Protein AF-0000000069692164 (afdb_homodimer)

Foldseek 3Di:
DLVVVLVVVVVVVVVPPDDDPPPPVVSVVVSCCVVPVQPDLCVLVVVLLPAADDPPDDRLVVNVVSLVSHPCVPCSFVSSQVSHLVRYPDPVLSVVQVPDPPDTNVVSVVSVVVVVVVVVVVVVVVVVVVVVVVD/DVVVVLVVVVVVVVVPPDDDPPPPVVVVVVSCCVVPVQPDLCVLVVVLLPAADDPPDPRLVVNVVSLVSHPCPPCSFVSSQVSHLVRYPDPVLSVVQVPDPPDTNVVSVVSSVVVVVVVVVVVVVVVVVVVVVVD

Sequence (270 aa):
MITLVSAKIYALLKNLVQPEKPKDQELTAILENQLNPKPPVISETFRFHKRNQAEGAEFCAHLKKLLTNCEFGQFLNDSLRDRFVCGLRSEAIQKKLSQEANLIYERAINIAIAMEKAARDADELHTMSDSKSVHMITLVSAKIYALLKNLVQPEKPKDQELTAILENQLNPKPPVISETFRFHKRNQAEGAEFCAHLKKLLTNCEFGQFLNDSLRDRFVCGLRSEAIQKKLSQEANLIYERAINIAIAMEKAARDADELHTMSDSKSVH

Radius of gyration: 27.27 Å; Cα contacts (8 Å, |Δi|>4): 201; chains: 2; bounding box: 72×69×85 Å

Nearest PDB structures (foldseek):
  8rb3-assembly1_A  TM=6.419E-01  e=1.741E-01  Mus musculus
  6tap-assembly1_C  TM=6.750E-01  e=1.430E+00  Drosophila melanogaster
  4u0d-assembly1_C  TM=4.886E-01  e=4.765E+00  Human immunodeficiency virus type 1 (NEW YORK-5 ISOLATE)
  7n9v-assembly1_K  TM=3.894E-01  e=6.836E+00  Human immunodeficiency virus 1
  6tap-assembly1_C  TM=6.759E-01  e=5.642E-01  Drosophila melanogaster

Solvent-accessible surface area (backbone atoms only — not comparable to full-atom values): 15269 Å² total; per-residue (Å²): 121,72,67,60,55,52,49,53,50,47,52,50,47,54,64,67,51,63,88,69,74,68,56,70,63,57,56,48,49,48,47,43,40,67,72,50,53,74,69,32,59,46,35,34,43,46,55,44,72,66,50,56,48,51,89,93,52,66,46,69,62,53,51,55,59,38,47,72,62,33,88,52,70,94,46,41,62,58,50,51,31,53,41,52,45,71,19,44,74,51,62,69,54,32,52,54,56,30,64,34,70,91,72,48,46,70,58,51,53,51,52,48,52,52,51,54,51,50,53,51,53,51,52,53,53,52,56,55,52,60,61,52,70,75,103,121,73,68,60,55,53,51,53,50,47,52,50,46,54,66,68,50,62,89,69,74,68,57,69,64,57,55,48,49,49,46,44,38,68,73,50,54,73,70,33,59,46,35,35,43,46,56,44,72,65,50,56,48,52,90,92,53,67,46,68,62,52,52,53,58,39,49,71,62,33,88,50,71,93,43,40,62,59,51,52,30,51,42,51,46,72,18,46,73,51,62,69,53,31,54,54,57,30,65,34,68,90,72,47,46,70,57,51,53,51,52,48,51,53,50,53,51,52,51,50,53,49,54,52,50,52,56,54,53,58,59,51,71,75,102

pLDDT: mean 77.66, std 21.14, range [24.45, 97.94]

Structure (mmCIF, N/CA/C/O backbone):
data_AF-0000000069692164-model_v1
#
loop_
_entity.id
_entity.type
_entity.pdbx_description
1 polymer 'Uncharacterized protein'
#
loop_
_atom_site.group_PDB
_atom_site.id
_atom_site.type_symbol
_atom_site.label_atom_id
_atom_site.label_alt_id
_atom_site.label_comp_id
_atom_site.label_asym_id
_atom_site.label_entity_id
_atom_site.label_seq_id
_atom_site.pdbx_PDB_ins_code
_atom_site.Cartn_x
_atom_site.Cartn_y
_atom_site.Cartn_z
_atom_site.occupancy
_atom_site.B_iso_or_equiv
_atom_site.auth_seq_id
_atom_site.auth_comp_id
_atom_site.auth_asym_id
_atom_site.auth_atom_id
_atom_site.pdbx_PDB_model_num
ATOM 1 N N . MET A 1 1 ? -8.133 -3.299 -37.812 1 24.55 1 MET A N 1
ATOM 2 C CA . MET A 1 1 ? -8.633 -4.66 -37.656 1 24.55 1 MET A CA 1
ATOM 3 C C . MET A 1 1 ? -9.656 -4.723 -36.531 1 24.55 1 MET A C 1
ATOM 5 O O . MET A 1 1 ? -10.352 -5.727 -36.375 1 24.55 1 MET A O 1
ATOM 9 N N . ILE A 1 2 ? -9.641 -3.783 -35.594 1 32.34 2 ILE A N 1
ATOM 10 C CA . ILE A 1 2 ? -10.43 -3.785 -34.344 1 32.34 2 ILE A CA 1
ATOM 11 C C . ILE A 1 2 ? -11.891 -3.506 -34.688 1 32.34 2 ILE A C 1
ATOM 13 O O . ILE A 1 2 ? -12.797 -4.043 -34.031 1 32.34 2 ILE A O 1
ATOM 17 N N . THR A 1 3 ? -12.156 -2.85 -35.75 1 40.09 3 THR A N 1
ATOM 18 C CA . THR A 1 3 ? -13.484 -2.357 -36.094 1 40.09 3 THR A CA 1
ATOM 19 C C . THR A 1 3 ? -14.375 -3.502 -36.562 1 40.09 3 THR A C 1
ATOM 21 O O . THR A 1 3 ? -15.586 -3.49 -36.344 1 40.09 3 THR A O 1
ATOM 24 N N . LEU A 1 4 ? -13.781 -4.406 -37.375 1 39.88 4 LEU A N 1
ATOM 25 C CA . LEU A 1 4 ? -14.57 -5.461 -38 1 39.88 4 LEU A CA 1
ATOM 26 C C . LEU A 1 4 ? -15.039 -6.477 -36.969 1 39.88 4 LEU A C 1
ATOM 28 O O . LEU A 1 4 ? -16.125 -7.035 -37.094 1 39.88 4 LEU A O 1
ATOM 32 N N . VAL A 1 5 ? -14.188 -6.676 -35.938 1 39.78 5 VAL A N 1
ATOM 33 C CA . VAL A 1 5 ? -14.508 -7.668 -34.906 1 39.78 5 VAL A CA 1
ATOM 34 C C . VAL A 1 5 ? -15.734 -7.211 -34.125 1 39.78 5 VAL A C 1
ATOM 36 O O . VAL A 1 5 ? -16.594 -8.023 -33.781 1 39.78 5 VAL A O 1
ATOM 39 N N . SER A 1 6 ? -15.844 -5.891 -34.125 1 42.88 6 SER A N 1
ATOM 40 C CA . SER A 1 6 ? -16.984 -5.367 -33.406 1 42.88 6 SER A CA 1
ATOM 41 C C . SER A 1 6 ? -18.297 -5.672 -34.125 1 42.88 6 SER A C 1
ATOM 43 O O . SER A 1 6 ? -19.297 -6.031 -33.469 1 42.88 6 SER A O 1
ATOM 45 N N . ALA A 1 7 ? -18.156 -5.637 -35.375 1 44.12 7 ALA A N 1
ATOM 46 C CA . ALA A 1 7 ? -19.391 -5.809 -36.156 1 44.12 7 ALA A CA 1
ATOM 47 C C . ALA A 1 7 ? -19.859 -7.262 -36.125 1 44.12 7 ALA A C 1
ATOM 49 O O . ALA A 1 7 ? -21.062 -7.539 -36 1 44.12 7 ALA A O 1
ATOM 50 N N . LYS A 1 8 ? -18.922 -8.125 -36.25 1 43.19 8 LYS A N 1
ATOM 51 C CA . LYS A 1 8 ? -19.281 -9.547 -36.312 1 43.19 8 LYS A CA 1
ATOM 52 C C . LYS A 1 8 ? -19.812 -10.039 -34.969 1 43.19 8 LYS A C 1
ATOM 54 O O . LYS A 1 8 ? -20.766 -10.797 -34.938 1 43.19 8 LYS A O 1
ATOM 59 N N . ILE A 1 9 ? -19.219 -9.609 -33.938 1 42.81 9 ILE A N 1
ATOM 60 C CA . ILE A 1 9 ? -19.703 -9.992 -32.625 1 42.81 9 ILE A CA 1
ATOM 61 C C . ILE A 1 9 ? -21.078 -9.391 -32.375 1 42.81 9 ILE A C 1
ATOM 63 O O . ILE A 1 9 ? -21.969 -10.055 -31.828 1 42.81 9 ILE A O 1
ATOM 67 N N . TYR A 1 10 ? -21.25 -8.188 -32.906 1 46.66 10 TYR A N 1
ATOM 68 C CA . TYR A 1 10 ? -22.562 -7.566 -32.844 1 46.66 10 TYR A CA 1
ATOM 69 C C . TYR A 1 10 ? -23.609 -8.398 -33.562 1 46.66 10 TYR A C 1
ATOM 71 O O . TYR A 1 10 ? -24.719 -8.609 -33.062 1 46.66 10 TYR A O 1
ATOM 79 N N . ALA A 1 11 ? -23.25 -8.789 -34.719 1 48.19 11 ALA A N 1
ATOM 80 C CA . ALA A 1 11 ? -24.188 -9.578 -35.5 1 48.19 11 ALA A CA 1
ATOM 81 C C . ALA A 1 11 ? -24.484 -10.922 -34.844 1 48.19 11 ALA A C 1
ATOM 83 O O . ALA A 1 11 ? -25.625 -11.367 -34.812 1 48.19 11 ALA A O 1
ATOM 84 N N . LEU A 1 12 ? -23.438 -11.516 -34.312 1 44.03 12 LEU A N 1
ATOM 85 C CA . LEU A 1 12 ? -23.625 -12.805 -33.656 1 44.03 12 LEU A CA 1
ATOM 86 C C . LEU A 1 12 ? -24.484 -12.656 -32.406 1 44.03 12 LEU A C 1
ATOM 88 O O . LEU A 1 12 ? -25.344 -13.492 -32.125 1 44.03 12 LEU A O 1
ATOM 92 N N . LEU A 1 13 ? -24.188 -11.586 -31.703 1 44.09 13 LEU A N 1
ATOM 93 C CA . LEU A 1 13 ? -24.969 -11.375 -30.484 1 44.09 13 LEU A CA 1
ATOM 94 C C . LEU A 1 13 ? -26.406 -11.031 -30.828 1 44.09 13 LEU A C 1
ATOM 96 O O . LEU A 1 13 ? -27.328 -11.469 -30.141 1 44.09 13 LEU A O 1
ATOM 100 N N . LYS A 1 14 ? -26.5 -10.289 -31.797 1 45.59 14 LYS A N 1
ATOM 101 C CA . LYS A 1 14 ? -27.859 -10.008 -32.281 1 45.59 14 LYS A CA 1
ATOM 102 C C . LYS A 1 14 ? -28.609 -11.289 -32.594 1 45.59 14 LYS A C 1
ATOM 104 O O . LYS A 1 14 ? -29.812 -11.383 -32.375 1 45.59 14 LYS A O 1
ATOM 109 N N . ASN A 1 15 ? -27.922 -12.164 -33.25 1 45.66 15 ASN A N 1
ATOM 110 C CA . ASN A 1 15 ? -28.594 -13.406 -33.625 1 45.66 15 ASN A CA 1
ATOM 111 C C . ASN A 1 15 ? -28.922 -14.258 -32.375 1 45.66 15 ASN A C 1
ATOM 113 O O . ASN A 1 15 ? -29.906 -14.992 -32.375 1 45.66 15 ASN A O 1
ATOM 117 N N . LEU A 1 16 ? -27.938 -14.32 -31.438 1 40.62 16 LEU A N 1
ATOM 118 C CA . LEU A 1 16 ? -28.172 -15.156 -30.266 1 40.62 16 LEU A CA 1
ATOM 119 C C . LEU A 1 16 ? -29.266 -14.547 -29.391 1 40.62 16 LEU A C 1
ATOM 121 O O . LEU A 1 16 ? -29.828 -15.234 -28.531 1 40.62 16 LEU A O 1
ATOM 125 N N . VAL A 1 17 ? -29.234 -13.25 -29.328 1 40 17 VAL A N 1
ATOM 126 C CA . VAL A 1 17 ? -30.266 -12.664 -28.484 1 40 17 VAL A CA 1
ATOM 127 C C . VAL A 1 17 ? -31.625 -12.758 -29.188 1 40 17 VAL A C 1
ATOM 129 O O . VAL A 1 17 ? -31.766 -12.336 -30.344 1 40 17 VAL A O 1
ATOM 132 N N . GLN A 1 18 ? -32.438 -13.812 -28.859 1 39.25 18 GLN A N 1
ATOM 133 C CA . GLN A 1 18 ? -33.812 -14.055 -29.281 1 39.25 18 GLN A CA 1
ATOM 134 C C . GLN A 1 18 ? -34.562 -12.75 -29.5 1 39.25 18 GLN A C 1
ATOM 136 O O . GLN A 1 18 ? -34.156 -11.703 -29 1 39.25 18 GLN A O 1
ATOM 141 N N . PRO A 1 19 ? -36.094 -12.906 -29.969 1 40.22 19 PRO A N 1
ATOM 142 C CA . PRO A 1 19 ? -37.094 -11.953 -30.453 1 40.22 19 PRO A CA 1
ATOM 143 C C . PRO A 1 19 ? -37.219 -10.719 -29.562 1 40.22 19 PRO A C 1
ATOM 145 O O . PRO A 1 19 ? -37.75 -9.688 -30 1 40.22 19 PRO A O 1
ATOM 148 N N . GLU A 1 20 ? -37.438 -10.922 -28.234 1 43.16 20 GLU A N 1
ATOM 149 C CA . GLU A 1 20 ? -37.75 -9.695 -27.5 1 43.16 20 GLU A CA 1
ATOM 150 C C . GLU A 1 20 ? -36.562 -8.734 -27.516 1 43.16 20 GLU A C 1
ATOM 152 O O . GLU A 1 20 ? -35.406 -9.156 -27.438 1 43.16 20 GLU A O 1
ATOM 157 N N . LYS A 1 21 ? -36.688 -7.516 -28.25 1 41.5 21 LYS A N 1
ATOM 158 C CA . LYS A 1 21 ? -35.75 -6.406 -28.406 1 41.5 21 LYS A CA 1
ATOM 159 C C . LYS A 1 21 ? -34.844 -6.281 -27.172 1 41.5 21 LYS A C 1
ATOM 161 O O . LYS A 1 21 ? -35.312 -6 -26.078 1 41.5 21 LYS A O 1
ATOM 166 N N . PRO A 1 22 ? -33.875 -7.23 -26.969 1 42.81 22 PRO A N 1
ATOM 167 C CA . PRO A 1 22 ? -33.094 -6.855 -25.797 1 42.81 22 PRO A CA 1
ATOM 168 C C . PRO A 1 22 ? -32.844 -5.352 -25.703 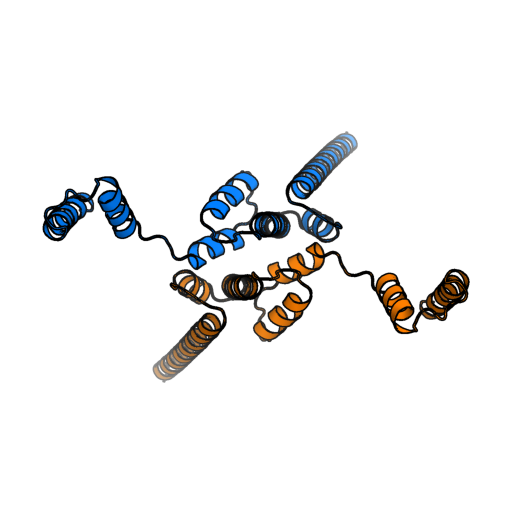1 42.81 22 PRO A C 1
ATOM 170 O O . PRO A 1 22 ? -32.719 -4.676 -26.734 1 42.81 22 PRO A O 1
ATOM 173 N N . LYS A 1 23 ? -33.531 -4.738 -24.688 1 46.72 23 LYS A N 1
ATOM 174 C CA . LYS A 1 23 ? -33.312 -3.307 -24.5 1 46.72 23 LYS A CA 1
ATOM 175 C C . LYS A 1 23 ? -31.875 -2.924 -24.781 1 46.72 23 LYS A C 1
ATOM 177 O O . LYS A 1 23 ? -30.953 -3.672 -24.453 1 46.72 23 LYS A O 1
ATOM 182 N N . ASP A 1 24 ? -31.547 -2.16 -25.844 1 52 24 ASP A N 1
ATOM 183 C CA . ASP A 1 24 ? -30.328 -1.492 -26.266 1 52 24 ASP A CA 1
ATOM 184 C C . ASP A 1 24 ? -29.328 -1.371 -25.125 1 52 24 ASP A C 1
ATOM 186 O O . ASP A 1 24 ? -28.109 -1.515 -25.328 1 52 24 ASP A O 1
ATOM 190 N N . GLN A 1 25 ? -29.844 -1.277 -23.953 1 53.22 25 GLN A N 1
ATOM 191 C CA . GLN A 1 25 ? -28.969 -1.037 -22.797 1 53.22 25 GLN A CA 1
ATOM 192 C C . GLN A 1 25 ? -28.234 -2.311 -22.391 1 53.22 25 GLN A C 1
ATOM 194 O O . GLN A 1 25 ? -27.047 -2.271 -22.078 1 53.22 25 GLN A O 1
ATOM 199 N N . GLU A 1 26 ? -28.953 -3.404 -22.469 1 53.28 26 GLU A N 1
ATOM 200 C CA . GLU A 1 26 ? -28.328 -4.656 -22.047 1 53.28 26 GLU A CA 1
ATOM 201 C C . GLU A 1 26 ? -27.266 -5.113 -23.047 1 53.28 26 GLU A C 1
ATOM 203 O O . GLU A 1 26 ? -26.203 -5.605 -22.641 1 53.28 26 GLU A O 1
ATOM 208 N N . LEU A 1 27 ? -27.578 -4.973 -24.281 1 51.94 27 LEU A N 1
ATOM 209 C CA . LEU A 1 27 ? -26.625 -5.34 -25.312 1 51.94 27 LEU A CA 1
AT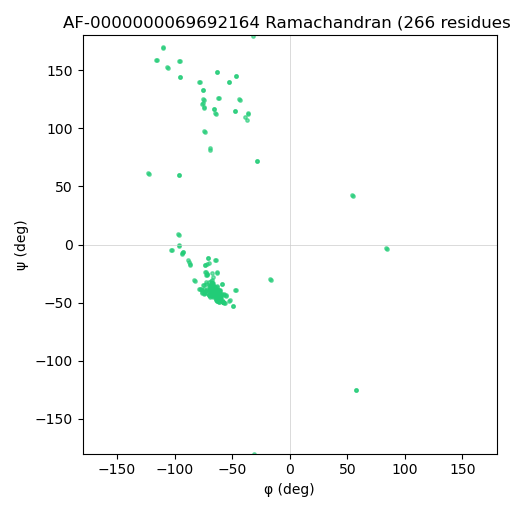OM 210 C C . LEU A 1 27 ? -25.359 -4.496 -25.219 1 51.94 27 LEU A C 1
ATOM 212 O O . LEU A 1 27 ? -24.25 -5.016 -25.359 1 51.94 27 LEU A O 1
ATOM 216 N N . THR A 1 28 ? -25.562 -3.236 -24.953 1 52.88 28 THR A N 1
ATOM 217 C CA . THR A 1 28 ? -24.422 -2.346 -24.781 1 52.88 28 THR A CA 1
ATOM 218 C C . THR A 1 28 ? -23.578 -2.764 -23.594 1 52.88 28 THR A C 1
ATOM 220 O O . THR A 1 28 ? -22.344 -2.752 -23.656 1 52.88 28 THR A O 1
ATOM 223 N N . ALA A 1 29 ? -24.266 -3.139 -22.547 1 55.31 29 ALA A N 1
ATOM 224 C CA . ALA A 1 29 ? -23.562 -3.576 -21.359 1 55.31 29 ALA A CA 1
ATOM 225 C C . ALA A 1 29 ? -22.781 -4.863 -21.609 1 55.31 29 ALA A C 1
ATOM 227 O O . ALA A 1 29 ? -21.641 -5.012 -21.156 1 55.31 29 ALA A O 1
ATOM 228 N N . ILE A 1 30 ? -23.406 -5.723 -22.328 1 53.75 30 ILE A N 1
ATOM 229 C CA . ILE A 1 30 ? -22.75 -6.98 -22.656 1 53.75 30 ILE A CA 1
ATOM 230 C C . ILE A 1 30 ? -21.562 -6.715 -23.578 1 53.75 30 ILE A C 1
ATOM 232 O O . ILE A 1 30 ? -20.484 -7.281 -23.406 1 53.75 30 ILE A O 1
ATOM 236 N N . LEU A 1 31 ? -21.781 -5.895 -24.562 1 54.47 31 LEU A N 1
ATOM 237 C CA . LEU A 1 31 ? -20.719 -5.547 -25.516 1 54.47 31 LEU A CA 1
ATOM 238 C C . LEU A 1 31 ? -19.594 -4.809 -24.812 1 54.47 31 LEU A C 1
ATOM 240 O O . LEU A 1 31 ? -18.406 -5.059 -25.094 1 54.47 31 LEU A O 1
ATOM 244 N N . GLU A 1 32 ? -20 -3.939 -23.922 1 52.72 32 GLU A N 1
ATOM 245 C CA . GLU A 1 32 ? -18.984 -3.221 -23.172 1 52.72 32 GLU A CA 1
ATOM 246 C C . GLU A 1 32 ? -18.188 -4.176 -22.281 1 52.72 32 GLU A C 1
ATOM 248 O O . GLU A 1 32 ? -16.969 -4.043 -22.172 1 52.72 32 GLU A O 1
ATOM 253 N N . ASN A 1 33 ? -18.953 -5.035 -21.688 1 56.59 33 ASN A N 1
ATOM 254 C CA . ASN A 1 33 ? -18.297 -6.039 -20.859 1 56.59 33 ASN A CA 1
ATOM 255 C C . ASN A 1 33 ? -17.422 -6.973 -21.688 1 56.59 33 ASN A C 1
ATOM 257 O O . ASN A 1 33 ? -16.359 -7.418 -21.219 1 56.59 33 ASN A O 1
ATOM 261 N N . GLN A 1 34 ? -18.031 -7.348 -22.781 1 54.41 34 GLN A N 1
ATOM 262 C CA . GLN A 1 34 ? -17.281 -8.219 -23.672 1 54.41 34 GLN A CA 1
ATOM 263 C C . GLN A 1 34 ? -16.078 -7.492 -24.266 1 54.41 34 GLN A C 1
ATOM 265 O O . GLN A 1 34 ? -15 -8.078 -24.422 1 54.41 34 GLN A O 1
ATOM 270 N N . LEU A 1 35 ? -16.219 -6.281 -24.688 1 53.56 35 LEU A N 1
ATOM 271 C CA . LEU A 1 35 ? -15.148 -5.523 -25.328 1 53.56 35 LEU A CA 1
ATOM 272 C C . LEU A 1 35 ? -14.156 -4.988 -24.312 1 53.56 35 LEU A C 1
ATOM 274 O O . LEU A 1 35 ? -12.984 -4.797 -24.609 1 53.56 35 LEU A O 1
ATOM 278 N N . ASN A 1 36 ? -14.656 -4.57 -23.203 1 55.25 36 ASN A N 1
ATOM 279 C CA . ASN A 1 36 ? -13.789 -4.098 -22.141 1 55.25 36 ASN A CA 1
ATOM 280 C C . ASN A 1 36 ? -14.023 -4.879 -20.844 1 55.25 36 ASN A C 1
ATOM 282 O O . ASN A 1 36 ? -14.648 -4.367 -19.906 1 55.25 36 ASN A O 1
ATOM 286 N N . PRO A 1 37 ? -13.758 -6.164 -21.016 1 61.78 37 PRO A N 1
ATOM 287 C CA . PRO A 1 37 ? -13.969 -6.895 -19.766 1 61.78 37 PRO A CA 1
ATOM 288 C C . PRO A 1 37 ? -13.391 -6.168 -18.547 1 61.78 37 PRO A C 1
ATOM 290 O O . PRO A 1 37 ? -12.367 -5.5 -18.656 1 61.78 37 PRO A O 1
ATOM 293 N N . LYS A 1 38 ? -14.273 -5.957 -17.562 1 67.31 38 LYS A N 1
ATOM 294 C CA . LYS A 1 38 ? -13.82 -5.316 -16.328 1 67.31 38 LYS A CA 1
ATOM 295 C C . LYS A 1 38 ? -12.539 -5.957 -15.805 1 67.31 38 LYS A C 1
ATOM 297 O O . LYS A 1 38 ? -12.445 -7.184 -15.703 1 67.31 38 LYS A O 1
ATOM 302 N N . PRO A 1 39 ? -11.531 -5.07 -15.852 1 72.88 39 PRO A N 1
ATOM 303 C CA . PRO A 1 39 ? -10.32 -5.633 -15.242 1 72.88 39 PRO A CA 1
ATOM 304 C C . PRO A 1 39 ? -10.594 -6.301 -13.898 1 72.88 39 PRO A C 1
ATOM 306 O O . PRO A 1 39 ? -11.516 -5.91 -13.188 1 72.88 39 PRO A O 1
ATOM 309 N N . PRO A 1 40 ? -9.828 -7.312 -13.773 1 82.56 40 PRO A N 1
ATOM 310 C CA . PRO A 1 40 ? -9.992 -7.934 -12.453 1 82.56 40 PRO A CA 1
ATOM 311 C C . PRO A 1 40 ? -9.844 -6.934 -11.312 1 82.56 40 PRO A C 1
ATOM 313 O O . PRO A 1 40 ? -9.07 -5.977 -11.414 1 82.56 40 PRO A O 1
ATOM 316 N N . VAL A 1 41 ? -10.648 -7.066 -10.336 1 86.25 41 VAL A N 1
ATOM 317 C CA . VAL A 1 41 ? -10.633 -6.223 -9.148 1 86.25 41 VAL A CA 1
ATOM 318 C C . VAL A 1 41 ? -9.203 -6.098 -8.625 1 86.25 41 VAL A C 1
ATOM 320 O O . VAL A 1 41 ? -8.766 -5.004 -8.25 1 86.25 41 VAL A O 1
ATOM 323 N N . ILE A 1 42 ? -8.414 -7.109 -8.633 1 92 42 ILE A N 1
ATOM 324 C CA . ILE A 1 42 ? -7.07 -7.121 -8.07 1 92 42 ILE A CA 1
ATOM 325 C C . ILE A 1 42 ? -6.156 -6.227 -8.906 1 92 42 ILE A C 1
ATOM 327 O O . ILE A 1 42 ? -5.258 -5.57 -8.359 1 92 42 ILE A O 1
ATOM 331 N N . SER A 1 43 ? -6.387 -6.219 -10.234 1 94.75 43 SER A N 1
ATOM 332 C CA . SER A 1 43 ? -5.574 -5.352 -11.086 1 94.75 43 SER A CA 1
ATOM 333 C C . SER A 1 43 ? -5.77 -3.883 -10.719 1 94.75 43 SER A C 1
ATOM 335 O O . SER A 1 43 ? -4.805 -3.119 -10.656 1 94.75 43 SER A O 1
ATOM 337 N N . GLU A 1 44 ? -6.965 -3.496 -10.453 1 93.38 44 GLU A N 1
ATOM 338 C CA . GLU A 1 44 ? -7.285 -2.111 -10.109 1 93.38 44 GLU A CA 1
ATOM 339 C C . GLU A 1 44 ? -6.73 -1.738 -8.742 1 93.38 44 GLU A C 1
ATOM 341 O O . GLU A 1 44 ? -6.129 -0.673 -8.578 1 93.38 44 GLU A O 1
ATOM 346 N N . THR A 1 45 ? -6.898 -2.611 -7.742 1 94.81 45 THR A N 1
ATOM 347 C CA . THR A 1 45 ? -6.395 -2.326 -6.402 1 94.81 45 THR A CA 1
ATOM 348 C C . THR A 1 45 ? -4.867 -2.307 -6.395 1 94.81 45 THR A C 1
ATOM 350 O O . THR A 1 45 ? -4.258 -1.53 -5.656 1 94.81 45 THR A O 1
ATOM 353 N N . PHE A 1 46 ? -4.309 -3.168 -7.258 1 96.38 46 PHE A N 1
ATOM 354 C CA . PHE A 1 46 ? -2.857 -3.197 -7.391 1 96.38 46 PHE A CA 1
ATOM 355 C C . PHE A 1 46 ? -2.33 -1.855 -7.887 1 96.38 46 PHE A C 1
ATOM 357 O O . PHE A 1 46 ? -1.384 -1.307 -7.316 1 96.38 46 PHE A O 1
ATOM 364 N N . ARG A 1 47 ? -2.914 -1.324 -8.938 1 95.44 47 ARG A N 1
ATOM 365 C CA . ARG A 1 47 ? -2.512 -0.031 -9.484 1 95.44 47 ARG A CA 1
ATOM 366 C C . ARG A 1 47 ? -2.684 1.076 -8.453 1 95.44 47 ARG A C 1
ATOM 368 O O . ARG A 1 47 ? -1.842 1.971 -8.344 1 95.44 47 ARG A O 1
ATOM 375 N N . PHE A 1 48 ? -3.736 1.013 -7.707 1 96.5 48 PHE A N 1
ATOM 376 C CA . PHE A 1 48 ? -4.023 1.991 -6.664 1 96.5 48 PHE A CA 1
ATOM 377 C C . PHE A 1 48 ? -2.953 1.955 -5.578 1 96.5 48 PHE A C 1
ATOM 379 O O . PHE A 1 48 ? -2.385 2.99 -5.227 1 96.5 48 PHE A O 1
ATOM 386 N N . HIS A 1 49 ? -2.609 0.721 -5.074 1 96.44 49 HIS A N 1
ATOM 387 C CA . HIS A 1 49 ? -1.688 0.576 -3.951 1 96.44 49 HIS A CA 1
ATOM 388 C C . HIS A 1 49 ? -0.252 0.866 -4.379 1 96.44 49 HIS A C 1
ATOM 390 O O . HIS A 1 49 ? 0.6 1.171 -3.541 1 96.44 49 HIS A O 1
ATOM 396 N N . LYS A 1 50 ? 0.01 0.833 -5.691 1 95.25 50 LYS A N 1
ATOM 397 C CA . LYS A 1 50 ? 1.365 1.053 -6.188 1 95.25 50 LYS A CA 1
ATOM 398 C C . LYS A 1 50 ? 1.591 2.52 -6.539 1 95.25 50 LYS A C 1
ATOM 400 O O . LYS A 1 50 ? 2.723 2.936 -6.801 1 95.25 50 LYS A O 1
ATOM 405 N N . ARG A 1 51 ? 0.574 3.289 -6.504 1 94.5 51 ARG A N 1
ATOM 406 C CA . ARG A 1 51 ? 0.7 4.68 -6.926 1 94.5 51 ARG A CA 1
ATOM 407 C C . ARG A 1 51 ? 1.4 5.516 -5.859 1 94.5 51 ARG A C 1
ATOM 409 O O . ARG A 1 51 ? 0.939 5.586 -4.719 1 94.5 51 ARG A O 1
ATOM 416 N N . ASN A 1 52 ? 2.49 6.113 -6.191 1 95.12 52 ASN A N 1
ATOM 417 C CA . ASN A 1 52 ? 3.217 7.051 -5.344 1 95.12 52 ASN A CA 1
ATOM 418 C C . ASN A 1 52 ? 3.236 8.453 -5.945 1 95.12 52 ASN A C 1
ATOM 420 O O . ASN A 1 52 ? 3.049 8.617 -7.152 1 95.12 52 ASN A O 1
ATOM 424 N N . GLN A 1 53 ? 3.479 9.375 -5.039 1 93.25 53 GLN A N 1
ATOM 425 C CA . GLN A 1 53 ? 3.578 10.766 -5.461 1 93.25 53 GLN A CA 1
ATOM 426 C C . GLN A 1 53 ? 4.789 10.984 -6.359 1 93.25 53 GLN A C 1
ATOM 428 O O . GLN A 1 53 ? 5.91 10.609 -6.004 1 93.25 53 GLN A O 1
ATOM 433 N N . ALA A 1 54 ? 4.461 11.367 -7.594 1 85.88 54 ALA A N 1
ATOM 434 C CA . ALA A 1 54 ? 5.527 11.75 -8.516 1 85.88 54 ALA A CA 1
ATOM 435 C C . ALA A 1 54 ? 5.746 13.258 -8.516 1 85.88 54 ALA A C 1
ATOM 437 O O . ALA A 1 54 ? 4.871 14.016 -8.086 1 85.88 54 ALA A O 1
ATOM 438 N N . GLU A 1 55 ? 6.883 13.594 -8.922 1 73.62 55 GLU A N 1
ATOM 439 C CA . GLU A 1 55 ? 7.188 15.023 -9 1 73.62 55 GLU A CA 1
ATOM 440 C C . GLU A 1 55 ? 6.262 15.734 -9.984 1 73.62 55 GLU A C 1
ATOM 442 O O . GLU A 1 55 ? 6.086 15.273 -11.117 1 73.62 55 GLU A O 1
ATOM 447 N N . GLY A 1 56 ? 5.629 16.812 -9.406 1 64.5 56 GLY A N 1
ATOM 448 C CA . GLY A 1 56 ? 4.902 17.688 -10.312 1 64.5 56 GLY A CA 1
ATOM 449 C C . GLY A 1 56 ? 3.496 17.203 -10.609 1 64.5 56 GLY A C 1
ATOM 450 O O . GLY A 1 56 ? 2.76 17.859 -11.359 1 64.5 56 GLY A O 1
ATOM 451 N N . ALA A 1 57 ? 3.08 16.141 -10.164 1 66.06 57 ALA A N 1
ATOM 452 C CA . ALA A 1 57 ? 1.799 15.602 -10.617 1 66.06 57 ALA A CA 1
ATOM 453 C C . ALA A 1 57 ? 0.732 15.742 -9.539 1 66.06 57 ALA A C 1
ATOM 455 O O . ALA A 1 57 ? 1.054 15.93 -8.359 1 66.06 57 ALA A O 1
ATOM 456 N N . GLU A 1 58 ? -0.399 15.82 -10.102 1 86.56 58 GLU A N 1
ATOM 457 C CA . GLU A 1 58 ? -1.58 15.859 -9.242 1 86.56 58 GLU A CA 1
ATOM 458 C C . GLU A 1 58 ? -1.802 14.516 -8.547 1 86.56 58 GLU A C 1
ATOM 460 O O . GLU A 1 58 ? -2.637 13.719 -8.984 1 86.56 58 GLU A O 1
ATOM 465 N N . PHE A 1 59 ? -1.2 14.273 -7.551 1 92.31 59 PHE A N 1
ATOM 466 C CA . PHE A 1 59 ? -1.171 13.016 -6.82 1 92.31 59 PHE A CA 1
ATOM 467 C C . PHE A 1 59 ? -2.559 12.664 -6.301 1 92.31 59 PHE A C 1
ATOM 469 O O . PHE A 1 59 ? -3.061 11.562 -6.555 1 92.31 59 PHE A O 1
ATOM 476 N N . CYS A 1 60 ? -3.254 13.633 -5.684 1 91.12 60 CYS A N 1
ATOM 477 C CA . CYS A 1 60 ? -4.562 13.398 -5.082 1 91.12 60 CYS A CA 1
ATOM 478 C C . CYS A 1 60 ? -5.598 13.047 -6.145 1 91.12 60 CYS A C 1
ATOM 480 O O . CYS A 1 60 ? -6.391 12.125 -5.969 1 91.12 60 CYS A O 1
ATOM 482 N N . ALA A 1 61 ? -5.527 13.805 -7.191 1 89.88 61 ALA A N 1
ATOM 483 C CA . ALA A 1 61 ? -6.477 13.562 -8.273 1 89.88 61 ALA A CA 1
ATOM 484 C C . ALA A 1 61 ? -6.277 12.18 -8.883 1 89.88 61 ALA A C 1
ATOM 486 O O . ALA A 1 61 ? -7.25 11.477 -9.18 1 89.88 61 ALA A O 1
ATOM 487 N N . HIS A 1 62 ? -5.035 11.789 -9.086 1 92.44 62 HIS A N 1
ATOM 488 C CA . HIS A 1 62 ? -4.738 10.477 -9.648 1 92.44 62 HIS A CA 1
ATOM 489 C C . HIS A 1 62 ? -5.203 9.367 -8.711 1 92.44 62 HIS A C 1
ATOM 491 O O . HIS A 1 62 ? -5.766 8.367 -9.164 1 92.44 62 HIS A O 1
ATOM 497 N N . LEU A 1 63 ? -5.004 9.492 -7.41 1 94 63 LEU A N 1
ATOM 498 C CA . LEU A 1 63 ? -5.441 8.5 -6.438 1 94 63 LEU A CA 1
ATOM 499 C C . LEU A 1 63 ? -6.957 8.328 -6.473 1 94 63 LEU A C 1
ATOM 501 O O . LEU A 1 63 ? -7.461 7.207 -6.477 1 94 63 LEU A O 1
ATOM 505 N N . LYS A 1 64 ? -7.648 9.477 -6.539 1 92.44 64 LYS A N 1
ATOM 506 C CA . LYS A 1 64 ? -9.109 9.43 -6.555 1 92.44 64 LYS A CA 1
ATOM 507 C C . LYS A 1 64 ? -9.625 8.742 -7.816 1 92.44 64 LYS A C 1
ATOM 509 O O . LYS A 1 64 ? -10.602 7.992 -7.77 1 92.44 64 LYS A O 1
ATOM 514 N N . LYS A 1 65 ? -8.961 9.008 -8.898 1 92.25 65 LYS A N 1
ATOM 515 C CA . LYS A 1 65 ? -9.344 8.375 -10.156 1 92.25 65 LYS A CA 1
ATOM 516 C C . LYS A 1 65 ? -9.172 6.859 -10.078 1 92.25 65 LYS A C 1
ATOM 518 O O . LYS A 1 65 ? -10.07 6.109 -10.469 1 92.25 65 LYS A O 1
ATOM 523 N N . LEU A 1 66 ? -8.07 6.375 -9.586 1 93.25 66 LEU A N 1
ATOM 524 C CA . LEU A 1 66 ? -7.809 4.945 -9.453 1 93.25 66 LEU A CA 1
ATOM 525 C C . LEU A 1 66 ? -8.773 4.309 -8.453 1 93.25 66 LEU A C 1
ATOM 527 O O . LEU A 1 66 ? -9.211 3.172 -8.648 1 93.25 66 LEU A O 1
ATOM 531 N N . LEU A 1 67 ? -9.078 5.047 -7.43 1 92.62 67 LEU A N 1
ATOM 532 C CA . LEU A 1 67 ? -9.938 4.586 -6.344 1 92.62 67 LEU A CA 1
ATOM 533 C C . LEU A 1 67 ? -11.312 4.188 -6.867 1 92.62 67 LEU A C 1
ATOM 535 O O . LEU A 1 67 ? -11.93 3.246 -6.363 1 92.62 67 LEU A O 1
ATOM 539 N N . THR A 1 68 ? -11.789 4.875 -7.875 1 89.5 68 THR A N 1
ATOM 540 C CA . THR A 1 68 ? -13.133 4.676 -8.406 1 89.5 68 THR A CA 1
ATOM 541 C C . THR A 1 68 ? -13.289 3.27 -8.977 1 89.5 68 THR A C 1
ATOM 543 O O . THR A 1 68 ? -14.398 2.742 -9.055 1 89.5 68 THR A O 1
ATOM 546 N N . ASN A 1 69 ? -12.234 2.637 -9.367 1 89.94 69 ASN A N 1
ATOM 547 C CA . ASN A 1 69 ? -12.281 1.317 -9.992 1 89.94 69 ASN A CA 1
ATOM 548 C C . ASN A 1 69 ? -12.039 0.209 -8.969 1 89.94 69 ASN A C 1
ATOM 550 O O . ASN A 1 69 ? -12.078 -0.975 -9.312 1 89.94 69 ASN A O 1
ATOM 554 N N . CYS A 1 70 ? -11.812 0.647 -7.738 1 91.81 70 CYS A N 1
ATOM 555 C CA . CYS A 1 70 ? -11.523 -0.318 -6.684 1 91.81 70 CYS A CA 1
ATOM 556 C C . CYS A 1 70 ? -12.789 -0.681 -5.91 1 91.81 70 CYS A C 1
ATOM 558 O O . CYS A 1 70 ? -13.68 0.151 -5.75 1 91.81 70 CYS A O 1
ATOM 560 N N . GLU A 1 71 ? -12.992 -1.821 -5.477 1 88.88 71 GLU A N 1
ATOM 561 C CA . GLU A 1 71 ? -14.148 -2.291 -4.723 1 88.88 71 GLU A CA 1
ATOM 562 C C . GLU A 1 71 ? -13.875 -2.275 -3.223 1 88.88 71 GLU A C 1
ATOM 564 O O . GLU A 1 71 ? -14.039 -3.293 -2.545 1 88.88 71 GLU A O 1
ATOM 569 N N . PHE A 1 72 ? -13.57 -1.125 -2.633 1 91.12 72 PHE A N 1
ATOM 570 C CA . PHE A 1 72 ? -13.203 -1.014 -1.228 1 91.12 72 PHE A CA 1
ATOM 571 C C . PHE A 1 72 ? -14.438 -0.876 -0.346 1 91.12 72 PHE A C 1
ATOM 573 O O . PHE A 1 72 ? -14.352 -1.027 0.875 1 91.12 72 PHE A O 1
ATOM 580 N N . GLY A 1 73 ? -15.617 -0.507 -0.961 1 86.75 73 GLY A N 1
ATOM 581 C CA . GLY A 1 73 ? -16.828 -0.364 -0.171 1 86.75 73 GLY A CA 1
ATOM 582 C C . GLY A 1 73 ? -16.688 0.639 0.959 1 86.75 73 GLY A C 1
ATOM 583 O O . GLY A 1 73 ? -16.281 1.78 0.736 1 86.75 73 GLY A O 1
ATOM 584 N N . GLN A 1 74 ? -16.969 0.25 2.27 1 85.75 74 GLN A N 1
ATOM 585 C CA . GLN A 1 74 ? -16.938 1.121 3.439 1 85.75 74 GLN A CA 1
ATOM 586 C C . GLN A 1 74 ? -15.508 1.515 3.795 1 85.75 74 GLN A C 1
ATOM 588 O O . GLN A 1 74 ? -15.289 2.428 4.598 1 85.75 74 GLN A O 1
ATOM 593 N N . PHE A 1 75 ? -14.547 0.86 3.201 1 90.62 75 PHE A N 1
ATOM 594 C CA . PHE A 1 75 ? -13.148 1.105 3.529 1 90.62 75 PHE A CA 1
ATOM 595 C C . PHE A 1 75 ? -12.523 2.068 2.529 1 90.62 75 PHE A C 1
ATOM 597 O O . PHE A 1 75 ? -11.312 2.309 2.566 1 90.62 75 PHE A O 1
ATOM 604 N N . LEU A 1 76 ? -13.375 2.662 1.659 1 91.12 76 LEU A N 1
ATOM 605 C CA . LEU A 1 76 ? -12.898 3.523 0.58 1 91.12 76 LEU A CA 1
ATOM 606 C C . LEU A 1 76 ? -12.094 4.691 1.129 1 91.12 76 LEU A C 1
ATOM 608 O O . LEU A 1 76 ? -10.961 4.926 0.7 1 91.12 76 LEU A O 1
ATOM 612 N N . ASN A 1 77 ? -12.617 5.402 2.131 1 91.88 77 ASN A N 1
ATOM 613 C CA . ASN A 1 77 ? -11.953 6.586 2.674 1 91.88 77 ASN A CA 1
ATOM 614 C C . ASN A 1 77 ? -10.688 6.219 3.436 1 91.88 77 ASN A C 1
ATOM 616 O O . ASN A 1 77 ? -9.68 6.93 3.359 1 91.88 77 ASN A O 1
ATOM 620 N N . ASP A 1 78 ? -10.734 5.148 4.156 1 93.75 78 ASP A N 1
ATOM 621 C CA . ASP A 1 78 ? -9.547 4.676 4.863 1 93.75 78 ASP A CA 1
ATOM 622 C C . ASP A 1 78 ? -8.445 4.281 3.883 1 93.75 78 ASP A C 1
ATOM 624 O O . ASP A 1 78 ? -7.273 4.59 4.105 1 93.75 78 ASP A O 1
ATOM 628 N N . SER A 1 79 ? -8.828 3.592 2.762 1 94.88 79 SER A N 1
ATOM 629 C CA . SER A 1 79 ? -7.859 3.195 1.745 1 94.88 79 SER A CA 1
ATOM 630 C C . SER A 1 79 ? -7.219 4.41 1.088 1 94.88 79 SER A C 1
ATOM 632 O O . SER A 1 79 ? -6.004 4.441 0.872 1 94.88 79 SER A O 1
ATOM 634 N N . LEU A 1 80 ? -8.07 5.391 0.821 1 96.06 80 LEU A N 1
ATOM 635 C CA . LEU A 1 80 ? -7.578 6.629 0.225 1 96.06 80 LEU A CA 1
ATOM 636 C C . LEU A 1 80 ? -6.598 7.328 1.159 1 96.06 80 LEU A C 1
ATOM 638 O O . LEU A 1 80 ? -5.512 7.734 0.736 1 96.06 80 LEU A O 1
ATOM 642 N N . ARG A 1 81 ? -6.961 7.465 2.398 1 96.44 81 ARG A N 1
ATOM 643 C CA . ARG A 1 81 ? -6.102 8.086 3.4 1 96.44 81 ARG A CA 1
ATOM 644 C C . ARG A 1 81 ? -4.773 7.348 3.518 1 96.44 81 ARG A C 1
ATOM 646 O O . ARG A 1 81 ? -3.705 7.965 3.449 1 96.44 81 ARG A O 1
ATOM 653 N N . ASP A 1 82 ? -4.84 6.027 3.645 1 96.62 82 ASP A N 1
ATOM 654 C CA . ASP A 1 82 ? -3.639 5.227 3.865 1 96.62 82 ASP A CA 1
ATOM 655 C C . ASP A 1 82 ? -2.709 5.285 2.656 1 96.62 82 ASP A C 1
ATOM 657 O O . ASP A 1 82 ? -1.491 5.391 2.809 1 96.62 82 ASP A O 1
ATOM 661 N N . ARG A 1 83 ? -3.303 5.191 1.424 1 96.81 83 ARG A N 1
ATOM 662 C CA . ARG A 1 83 ? -2.473 5.25 0.225 1 96.81 83 ARG A CA 1
ATOM 663 C C . ARG A 1 83 ? -1.827 6.625 0.074 1 96.81 83 ARG A C 1
ATOM 665 O O . ARG A 1 83 ? -0.67 6.73 -0.337 1 96.81 83 ARG A O 1
ATOM 672 N N . PHE A 1 84 ? -2.545 7.699 0.381 1 96.94 84 PHE A N 1
ATOM 673 C CA . PHE A 1 84 ? -2.004 9.055 0.351 1 96.94 84 PHE A CA 1
ATOM 674 C C . PHE A 1 84 ? -0.797 9.172 1.274 1 96.94 84 PHE A C 1
ATOM 676 O O . PHE A 1 84 ? 0.273 9.617 0.851 1 96.94 84 PHE A O 1
ATOM 683 N N . VAL A 1 85 ? -0.926 8.719 2.5 1 97.56 85 VAL A N 1
ATOM 684 C CA . VAL A 1 85 ? 0.123 8.852 3.508 1 97.56 85 VAL A CA 1
ATOM 685 C C . VAL A 1 85 ? 1.356 8.062 3.07 1 97.56 85 VAL A C 1
ATOM 687 O O . VAL A 1 85 ? 2.469 8.594 3.057 1 97.56 85 VAL A O 1
ATOM 690 N N . CYS A 1 86 ? 1.107 6.793 2.641 1 97.25 86 CYS A N 1
ATOM 691 C CA . CYS A 1 86 ? 2.221 5.922 2.283 1 97.25 86 CYS A CA 1
ATOM 692 C C . CYS A 1 86 ? 2.861 6.367 0.973 1 97.25 86 CYS A C 1
ATOM 694 O O . CYS A 1 86 ? 4.047 6.125 0.746 1 97.25 86 CYS A O 1
ATOM 696 N N . GLY A 1 87 ? 2.115 7.047 0.127 1 96.88 87 GLY A N 1
ATOM 697 C CA . GLY A 1 87 ? 2.57 7.359 -1.218 1 96.88 87 GLY A CA 1
ATOM 698 C C . GLY A 1 87 ? 3.248 8.711 -1.316 1 96.88 87 GLY A C 1
ATOM 699 O O . GLY A 1 87 ? 3.777 9.07 -2.371 1 96.88 87 GLY A O 1
ATOM 700 N N . LEU A 1 88 ? 3.25 9.508 -0.26 1 96.31 88 LEU A N 1
ATOM 701 C CA . LEU A 1 88 ? 3.908 10.805 -0.262 1 96.31 88 LEU A CA 1
ATOM 702 C C . LEU A 1 88 ? 5.414 10.656 -0.453 1 96.31 88 LEU A C 1
ATOM 704 O O . LEU A 1 88 ? 6.02 9.727 0.08 1 96.31 88 LEU A O 1
ATOM 708 N N . ARG A 1 89 ? 6.012 11.594 -1.066 1 94.25 89 ARG A N 1
ATOM 709 C CA . ARG A 1 89 ? 7.445 11.562 -1.337 1 94.25 89 ARG A CA 1
ATOM 710 C C . ARG A 1 89 ? 8.25 11.883 -0.08 1 94.25 89 ARG A C 1
ATOM 712 O O . ARG A 1 89 ? 9.289 11.266 0.173 1 94.25 89 ARG A O 1
ATOM 719 N N . SER A 1 90 ? 7.781 12.852 0.668 1 94.62 90 SER A N 1
ATOM 720 C CA . SER A 1 90 ? 8.492 13.289 1.864 1 94.62 90 SER A CA 1
ATOM 721 C C . SER A 1 90 ? 8.336 12.289 3.002 1 94.62 90 SER A C 1
ATOM 723 O O . SER A 1 90 ? 7.234 12.125 3.539 1 94.62 90 SER A O 1
ATOM 725 N N . GLU A 1 91 ? 9.422 11.727 3.424 1 96.25 91 GLU A N 1
ATOM 726 C CA . GLU A 1 91 ? 9.391 10.797 4.551 1 96.25 91 GLU A CA 1
ATOM 727 C C . GLU A 1 91 ? 9.023 11.516 5.848 1 96.25 91 GLU A C 1
ATOM 729 O O . GLU A 1 91 ? 8.375 10.938 6.723 1 96.25 91 GLU A O 1
ATOM 734 N N . ALA A 1 92 ? 9.477 12.758 5.945 1 96.69 92 ALA A N 1
ATOM 735 C CA . ALA A 1 92 ? 9.156 13.555 7.133 1 96.69 92 ALA A CA 1
ATOM 736 C C . ALA A 1 92 ? 7.648 13.75 7.266 1 96.69 92 ALA A C 1
ATOM 738 O O . ALA A 1 92 ? 7.098 13.656 8.367 1 96.69 92 ALA A O 1
ATOM 739 N N . ILE A 1 93 ? 7.043 14 6.148 1 97.19 93 ILE A N 1
ATOM 740 C CA . ILE A 1 93 ? 5.598 14.195 6.172 1 97.19 93 ILE A CA 1
ATOM 741 C C . ILE A 1 93 ? 4.895 12.875 6.457 1 97.19 93 ILE A C 1
ATOM 743 O O . ILE A 1 93 ? 3.951 12.82 7.246 1 97.19 93 ILE A O 1
ATOM 747 N N . GLN A 1 94 ? 5.316 11.75 5.824 1 97.94 94 GLN A N 1
ATOM 748 C CA . GLN A 1 94 ? 4.766 10.43 6.113 1 97.94 94 GLN A CA 1
ATOM 749 C C . GLN A 1 94 ? 4.812 10.133 7.609 1 97.94 94 GLN A C 1
ATOM 751 O O . GLN A 1 94 ? 3.816 9.703 8.195 1 97.94 94 GLN A O 1
ATOM 756 N N . LYS A 1 95 ? 5.949 10.383 8.164 1 97.12 95 LYS A N 1
ATOM 757 C CA . LYS A 1 95 ? 6.16 10.102 9.578 1 97.12 95 LYS A CA 1
ATOM 758 C C . LYS A 1 95 ? 5.219 10.93 10.445 1 97.12 95 LYS A C 1
ATOM 760 O O . LYS A 1 95 ? 4.598 10.406 11.375 1 97.12 95 LYS A O 1
ATOM 765 N N . LYS A 1 96 ? 5.133 12.18 10.195 1 97.44 96 LYS A N 1
ATOM 766 C CA . LYS A 1 96 ? 4.23 13.062 10.938 1 97.44 96 LYS A CA 1
ATOM 767 C C . LYS A 1 96 ? 2.791 12.562 10.852 1 97.44 96 LYS A C 1
ATOM 769 O O . LYS A 1 96 ? 2.105 12.461 11.875 1 97.44 96 LYS A O 1
ATOM 774 N N . LEU A 1 97 ? 2.369 12.305 9.672 1 97.62 97 LEU A N 1
ATOM 775 C CA . LEU A 1 97 ? 0.994 11.867 9.461 1 97.62 97 LEU A CA 1
ATOM 776 C C . LEU A 1 97 ? 0.734 10.539 10.148 1 97.62 97 LEU A C 1
ATOM 778 O O . LEU A 1 97 ? -0.341 10.32 10.719 1 97.62 97 LEU A O 1
ATOM 782 N N . SER A 1 98 ? 1.651 9.602 10.102 1 96.81 98 SER A N 1
ATOM 783 C CA . SER A 1 98 ? 1.482 8.266 10.664 1 96.81 98 SER A CA 1
ATOM 784 C C . SER A 1 98 ? 1.333 8.328 12.18 1 96.81 98 SER A C 1
ATOM 786 O O . SER A 1 98 ? 0.885 7.359 12.805 1 96.81 98 SER A O 1
ATOM 788 N N . GLN A 1 99 ? 1.637 9.461 12.773 1 95.25 99 GLN A N 1
ATOM 789 C CA . GLN A 1 99 ? 1.598 9.602 14.227 1 95.25 99 GLN A CA 1
ATOM 790 C C . GLN A 1 99 ? 0.345 10.344 14.68 1 95.25 99 GLN A C 1
ATOM 792 O O . GLN A 1 99 ? 0.082 10.461 15.875 1 95.25 99 GLN A O 1
ATOM 797 N N . GLU A 1 100 ? -0.403 10.805 13.742 1 94.44 100 GLU A N 1
ATOM 798 C CA . GLU A 1 100 ? -1.6 11.578 14.055 1 94.44 100 GLU A CA 1
ATOM 799 C C . GLU A 1 100 ? -2.729 10.672 14.547 1 94.44 100 GLU A C 1
ATOM 801 O O . GLU A 1 100 ? -3.004 9.633 13.945 1 94.44 100 GLU A O 1
ATOM 806 N N . ALA A 1 101 ? -3.35 11.086 15.641 1 89.75 101 ALA A N 1
ATOM 807 C CA . ALA A 1 101 ? -4.527 10.375 16.125 1 89.75 101 ALA A CA 1
ATOM 808 C C . ALA A 1 101 ? -5.766 10.742 15.32 1 89.75 101 ALA A C 1
ATOM 810 O O . ALA A 1 101 ? -5.949 11.898 14.945 1 89.75 101 ALA A O 1
ATOM 811 N N . ASN A 1 102 ? -6.617 9.766 15.016 1 89 102 ASN A N 1
ATOM 812 C CA . ASN A 1 102 ? -7.906 9.961 14.352 1 89 102 ASN A CA 1
ATOM 813 C C . ASN A 1 102 ? -7.75 10.711 13.031 1 89 102 ASN A C 1
ATOM 815 O O . ASN A 1 102 ? -8.484 11.664 12.766 1 89 102 ASN A O 1
ATOM 819 N N . LEU A 1 103 ? -6.758 10.391 12.266 1 95.06 103 LEU A N 1
ATOM 820 C CA . LEU A 1 103 ? -6.465 11.047 11 1 95.06 103 LEU A CA 1
ATOM 821 C C . LEU A 1 103 ? -7.453 10.609 9.922 1 95.06 103 LEU A C 1
ATOM 823 O O . LEU A 1 103 ? -7.723 9.414 9.766 1 95.06 103 LEU A O 1
ATOM 827 N N . ILE A 1 104 ? -8.102 11.609 9.32 1 93.81 104 ILE A N 1
ATOM 828 C CA . ILE A 1 104 ? -8.898 11.352 8.125 1 93.81 104 ILE A CA 1
ATOM 829 C C . ILE A 1 104 ? -8.219 11.977 6.91 1 93.81 104 ILE A C 1
ATOM 831 O O . ILE A 1 104 ? -7.297 12.781 7.047 1 93.81 104 ILE A O 1
ATOM 835 N N . TYR A 1 105 ? -8.703 11.656 5.746 1 93.31 105 TYR A N 1
ATOM 836 C CA . TYR A 1 105 ? -8.07 12.031 4.488 1 93.31 105 TYR A CA 1
ATOM 837 C C . TYR A 1 105 ? -7.961 13.547 4.363 1 93.31 105 TYR A C 1
ATOM 839 O O . TYR A 1 105 ? -6.895 14.078 4.051 1 93.31 105 TYR A O 1
ATOM 847 N N . GLU A 1 106 ? -9.008 14.305 4.629 1 92 106 GLU A N 1
ATOM 848 C CA . GLU A 1 106 ? -9.031 15.758 4.477 1 92 106 GLU A CA 1
ATOM 849 C C . GLU A 1 106 ? -7.992 16.422 5.375 1 92 106 GLU A C 1
ATOM 851 O O . GLU A 1 106 ? -7.281 17.328 4.945 1 92 106 GLU A O 1
ATOM 856 N N . ARG A 1 107 ? -7.91 15.984 6.559 1 96 107 ARG A N 1
ATOM 857 C CA . ARG A 1 107 ? -6.934 16.531 7.496 1 96 107 ARG A CA 1
ATOM 858 C C . ARG A 1 107 ? -5.512 16.172 7.074 1 96 107 ARG A C 1
ATOM 860 O O . ARG A 1 107 ? -4.594 16.984 7.234 1 96 107 ARG A O 1
ATOM 867 N N . ALA A 1 108 ? -5.305 14.953 6.566 1 96.5 108 ALA A N 1
ATOM 868 C CA . ALA A 1 108 ? -3.992 14.547 6.07 1 96.5 108 ALA A CA 1
ATOM 869 C C . ALA A 1 108 ? -3.5 15.492 4.98 1 96.5 108 ALA A C 1
ATOM 871 O O . ALA A 1 108 ? -2.348 15.93 5.004 1 96.5 108 ALA A O 1
ATOM 872 N N . ILE A 1 109 ? -4.414 15.859 4.07 1 94 109 ILE A N 1
ATOM 873 C CA . ILE A 1 109 ? -4.074 16.766 2.973 1 94 109 ILE A CA 1
ATOM 874 C C . ILE A 1 109 ? -3.658 18.125 3.531 1 94 109 ILE A C 1
ATOM 876 O O . ILE A 1 109 ? -2.637 18.672 3.125 1 94 109 ILE A O 1
ATOM 880 N N . ASN A 1 110 ? -4.383 18.562 4.438 1 93.38 110 ASN A N 1
ATOM 881 C CA . ASN A 1 110 ? -4.125 19.875 5.012 1 93.38 110 ASN A CA 1
ATOM 882 C C . ASN A 1 110 ? -2.773 19.922 5.723 1 93.38 110 ASN A C 1
ATOM 884 O O . ASN A 1 110 ? -2.006 20.875 5.551 1 93.38 110 ASN A O 1
ATOM 888 N N . ILE A 1 111 ? -2.514 18.938 6.508 1 96.5 111 ILE A N 1
ATOM 889 C CA . ILE A 1 111 ? -1.241 18.859 7.219 1 96.5 111 ILE A CA 1
ATOM 890 C C . ILE A 1 111 ? -0.093 18.797 6.215 1 96.5 111 ILE A C 1
ATOM 892 O O . ILE A 1 111 ? 0.907 19.5 6.352 1 96.5 111 ILE A O 1
ATOM 896 N N . ALA A 1 112 ? -0.244 17.953 5.199 1 94.44 112 ALA A N 1
ATOM 897 C CA . ALA A 1 112 ? 0.799 17.781 4.191 1 94.44 112 ALA A CA 1
ATOM 898 C C . ALA A 1 112 ? 1.087 19.094 3.473 1 94.44 112 ALA A C 1
ATOM 900 O O . ALA A 1 112 ? 2.248 19.469 3.293 1 94.44 112 ALA A O 1
ATOM 901 N N . ILE A 1 113 ? 0.051 19.797 3.09 1 92.19 113 ILE A N 1
ATOM 902 C CA . ILE A 1 113 ? 0.188 21.062 2.377 1 92.19 113 ILE A CA 1
ATOM 903 C C . ILE A 1 113 ? 0.901 22.078 3.266 1 92.19 113 ILE A C 1
ATOM 905 O O . ILE A 1 113 ? 1.81 22.781 2.812 1 92.19 113 ILE A O 1
ATOM 909 N N . ALA A 1 114 ? 0.508 22.141 4.453 1 93.25 114 ALA A N 1
ATOM 910 C CA . ALA A 1 114 ? 1.12 23.078 5.402 1 93.25 114 ALA A CA 1
ATOM 911 C C . ALA A 1 114 ? 2.605 22.781 5.578 1 93.25 114 ALA A C 1
ATOM 913 O O . ALA A 1 114 ? 3.434 23.688 5.586 1 93.25 114 ALA A O 1
ATOM 914 N N . MET A 1 115 ? 2.9 21.531 5.719 1 95.12 115 MET A N 1
ATOM 915 C CA . MET A 1 115 ? 4.293 21.141 5.918 1 95.12 115 MET A CA 1
ATOM 916 C C . MET A 1 115 ? 5.117 21.406 4.664 1 95.12 115 MET A C 1
ATOM 918 O O . MET A 1 115 ? 6.27 21.844 4.758 1 95.12 115 MET A O 1
ATOM 922 N N . GLU A 1 116 ? 4.594 21.094 3.502 1 91.44 116 GLU A N 1
ATOM 923 C CA . GLU A 1 116 ? 5.289 21.375 2.25 1 91.44 116 GLU A CA 1
ATOM 924 C C . GLU A 1 116 ? 5.551 22.875 2.098 1 91.44 116 GLU A C 1
ATOM 926 O O . GLU A 1 116 ? 6.629 23.281 1.66 1 91.44 116 GLU A O 1
ATOM 931 N N . LYS A 1 117 ? 4.551 23.688 2.436 1 89.94 117 LYS A N 1
ATOM 932 C CA . LYS A 1 117 ? 4.699 25.141 2.375 1 89.94 117 LYS A CA 1
ATOM 933 C C . LYS A 1 117 ? 5.785 25.625 3.332 1 89.94 117 LYS A C 1
ATOM 935 O O . LYS A 1 117 ? 6.598 26.469 2.975 1 89.94 117 LYS A O 1
ATOM 940 N N . ALA A 1 118 ? 5.773 25.125 4.5 1 92.69 118 ALA A N 1
ATOM 941 C CA . ALA A 1 118 ? 6.777 25.484 5.496 1 92.69 118 ALA A CA 1
ATOM 942 C C . ALA A 1 118 ? 8.18 25.125 5.023 1 92.69 118 ALA A C 1
ATOM 944 O O . ALA A 1 118 ? 9.125 25.891 5.207 1 92.69 118 ALA A O 1
ATOM 945 N N . ALA A 1 119 ? 8.297 23.906 4.473 1 89.44 119 ALA A N 1
ATOM 946 C CA . ALA A 1 119 ? 9.594 23.469 3.967 1 89.44 119 ALA A CA 1
ATOM 947 C C . ALA A 1 119 ? 10.078 24.359 2.836 1 89.44 119 ALA A C 1
ATOM 949 O O . ALA A 1 119 ? 11.266 24.703 2.77 1 89.44 119 ALA A O 1
ATOM 950 N N . ARG A 1 120 ? 9.203 24.766 2.004 1 86.56 120 ARG A N 1
ATOM 951 C CA . ARG A 1 120 ? 9.547 25.656 0.898 1 86.56 120 ARG A CA 1
ATOM 952 C C . ARG A 1 120 ? 9.977 27.031 1.409 1 86.56 120 ARG A C 1
ATOM 954 O O . ARG A 1 120 ? 10.945 27.609 0.904 1 86.56 120 ARG A O 1
ATOM 961 N N . ASP A 1 121 ? 9.297 27.547 2.354 1 88.19 121 ASP A N 1
ATOM 962 C CA . ASP A 1 121 ? 9.625 28.828 2.949 1 88.19 121 ASP A CA 1
ATOM 963 C C . ASP A 1 121 ? 11 28.797 3.617 1 88.19 121 ASP A C 1
ATOM 965 O O . ASP A 1 121 ? 11.781 29.734 3.508 1 88.19 121 ASP A O 1
ATOM 969 N N . ALA A 1 122 ? 11.273 27.703 4.242 1 87.31 122 ALA A N 1
ATOM 970 C CA . ALA A 1 122 ? 12.562 27.531 4.906 1 87.31 122 ALA A CA 1
ATOM 971 C C . ALA A 1 122 ? 13.695 27.484 3.889 1 87.31 122 ALA A C 1
ATOM 973 O O . ALA A 1 122 ? 14.758 28.078 4.105 1 87.31 122 ALA A O 1
ATOM 974 N N . ASP A 1 123 ? 13.477 26.812 2.844 1 85.69 123 ASP A N 1
ATOM 975 C CA . ASP A 1 123 ? 14.477 26.719 1.786 1 85.69 123 ASP A CA 1
ATOM 976 C C . ASP A 1 123 ? 14.75 28.078 1.163 1 85.69 123 ASP A C 1
ATOM 978 O O . ASP A 1 123 ? 15.891 28.406 0.831 1 85.69 123 ASP A O 1
ATOM 982 N N . GLU A 1 124 ? 13.727 28.891 1.043 1 85.81 124 GLU A N 1
ATOM 983 C CA . GLU A 1 124 ? 13.852 30.234 0.482 1 85.81 124 GLU A CA 1
ATOM 984 C C . GLU A 1 124 ? 14.633 31.156 1.419 1 85.81 124 GLU A C 1
ATOM 986 O O . GLU A 1 124 ? 15.445 31.953 0.968 1 85.81 124 GLU A O 1
ATOM 991 N N . LEU A 1 125 ? 14.453 30.969 2.635 1 86.38 125 LEU A N 1
ATOM 992 C CA . LEU A 1 125 ? 15.156 31.766 3.629 1 86.38 125 LEU A CA 1
ATOM 993 C C . LEU A 1 125 ? 16.641 31.422 3.666 1 86.38 125 LEU A C 1
ATOM 995 O O . LEU A 1 125 ? 17.484 32.281 3.809 1 86.38 125 LEU A O 1
ATOM 999 N N . HIS A 1 126 ? 16.891 30.172 3.523 1 83.81 126 HIS A N 1
ATOM 1000 C CA . HIS A 1 126 ? 18.281 29.719 3.531 1 83.81 126 HIS A CA 1
ATOM 1001 C C . HIS A 1 126 ? 19.016 30.188 2.281 1 83.81 126 HIS A C 1
ATOM 1003 O O . HIS A 1 126 ? 20.188 30.562 2.354 1 83.81 126 HIS A O 1
ATOM 1009 N N . THR A 1 127 ? 18.391 30.188 1.188 1 79.62 127 THR A N 1
ATOM 1010 C CA . THR A 1 127 ? 19 30.625 -0.054 1 79.62 127 THR A CA 1
ATOM 1011 C C . THR A 1 127 ? 19.266 32.125 -0.015 1 79.62 127 THR A C 1
ATOM 1013 O O . THR A 1 127 ? 20.281 32.594 -0.527 1 79.62 127 THR A O 1
ATOM 1016 N N . MET A 1 128 ? 18.453 32.875 0.672 1 78.94 128 MET A N 1
ATOM 1017 C CA . MET A 1 128 ? 18.609 34.312 0.785 1 78.94 128 MET A CA 1
ATOM 1018 C C . MET A 1 128 ? 19.766 34.656 1.734 1 78.94 128 MET A C 1
ATOM 1020 O O . MET A 1 128 ? 20.469 35.656 1.518 1 78.94 128 MET A O 1
ATOM 1024 N N . SER A 1 129 ? 19.938 33.875 2.717 1 77.44 129 SER A N 1
ATOM 1025 C CA . SER 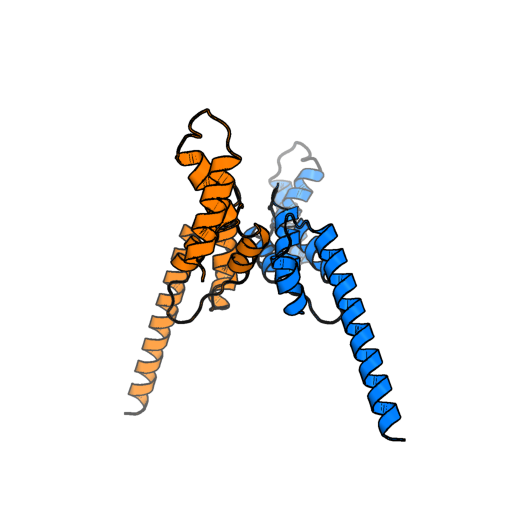A 1 129 ? 21 34.125 3.688 1 77.44 129 SER A CA 1
ATOM 1026 C C . SER A 1 129 ? 22.359 33.812 3.102 1 77.44 129 SER A C 1
ATOM 1028 O O . SER A 1 129 ? 23.344 34.469 3.4 1 77.44 129 SER A O 1
ATOM 1030 N N . ASP A 1 130 ? 22.453 32.781 2.373 1 75.12 130 ASP A N 1
ATOM 1031 C CA . ASP A 1 130 ? 23.719 32.406 1.759 1 75.12 130 ASP A CA 1
ATOM 1032 C C . ASP A 1 130 ? 24.141 33.406 0.698 1 75.12 130 ASP A C 1
ATOM 1034 O O . ASP A 1 130 ? 25.328 33.656 0.51 1 75.12 130 ASP A O 1
ATOM 1038 N N . SER A 1 131 ? 23.266 33.969 0.04 1 71.44 131 SER A N 1
ATOM 1039 C CA . SER A 1 131 ? 23.594 34.969 -0.969 1 71.44 131 SER A CA 1
ATOM 1040 C C . SER A 1 131 ? 24.031 36.281 -0.325 1 71.44 131 SER A C 1
ATOM 1042 O O . SER A 1 131 ? 24.812 37.031 -0.914 1 71.44 131 SER A O 1
ATOM 1044 N N . LYS A 1 132 ? 23.703 36.594 0.821 1 68.62 132 LYS A N 1
ATOM 1045 C CA . LYS A 1 132 ? 24.125 37.844 1.473 1 68.62 132 LYS A CA 1
ATOM 1046 C C . LYS A 1 132 ? 25.531 37.688 2.059 1 68.62 132 LYS A C 1
ATOM 1048 O O . LYS A 1 132 ? 26.234 38.688 2.248 1 68.62 132 LYS A O 1
ATOM 1053 N N . SER A 1 133 ? 25.891 36.562 2.477 1 62.56 133 SER A N 1
ATOM 1054 C CA . SER A 1 133 ? 27.203 36.406 3.094 1 62.56 133 SER A CA 1
ATOM 1055 C C . SER A 1 133 ? 28.328 36.531 2.061 1 62.56 133 SER A C 1
ATOM 1057 O O . SER A 1 133 ? 29.5 36.594 2.416 1 62.56 133 SER A O 1
ATOM 1059 N N . VAL A 1 134 ? 28.062 36.438 0.872 1 63.84 134 VAL A N 1
ATOM 1060 C CA . VAL A 1 134 ? 29.141 36.531 -0.114 1 63.84 134 VAL A CA 1
ATOM 1061 C C . VAL A 1 134 ? 29.359 37.969 -0.504 1 63.84 134 VAL A C 1
ATOM 1063 O O . VAL A 1 134 ? 30.328 38.312 -1.205 1 63.84 134 VAL A O 1
ATOM 1066 N N . HIS A 1 135 ? 28.422 38.844 -0.15 1 50.72 135 HIS A N 1
ATOM 1067 C CA . HIS A 1 135 ? 28.844 40.219 -0.442 1 50.72 135 HIS A CA 1
ATOM 1068 C C . HIS A 1 135 ? 29.469 40.875 0.787 1 50.72 135 HIS A C 1
ATOM 1070 O O . HIS A 1 135 ? 28.969 40.688 1.905 1 50.72 135 HIS A O 1
ATOM 1076 N N . MET B 1 1 ? 14.875 4.398 35.812 1 24.45 1 MET B N 1
ATOM 1077 C CA . MET B 1 1 ? 13.961 5.508 36.062 1 24.45 1 MET B CA 1
ATOM 1078 C C . MET B 1 1 ? 12.523 5.117 35.719 1 24.45 1 MET B C 1
ATOM 1080 O O . MET B 1 1 ? 11.578 5.812 36.094 1 24.45 1 MET B O 1
ATOM 1084 N N . ILE B 1 2 ? 12.305 4.125 34.844 1 32.28 2 ILE B N 1
ATOM 1085 C CA . ILE B 1 2 ? 11.008 3.742 34.281 1 32.28 2 ILE B CA 1
ATOM 1086 C C . ILE B 1 2 ? 10.164 3.066 35.375 1 32.28 2 ILE B C 1
ATOM 1088 O O . ILE B 1 2 ? 8.945 3.234 35.406 1 32.28 2 ILE B O 1
ATOM 1092 N N . THR B 1 3 ? 10.766 2.473 36.344 1 39.72 3 THR B N 1
ATOM 1093 C CA . THR B 1 3 ? 10.102 1.642 37.344 1 39.72 3 THR B CA 1
ATOM 1094 C C . THR B 1 3 ? 9.328 2.504 38.344 1 39.72 3 THR B C 1
ATOM 1096 O O . THR B 1 3 ? 8.266 2.104 38.812 1 39.72 3 THR B O 1
ATOM 1099 N N . LEU B 1 4 ? 9.93 3.635 38.688 1 39.78 4 LEU B N 1
ATOM 1100 C CA . LEU B 1 4 ? 9.344 4.461 39.75 1 39.78 4 LEU B CA 1
ATOM 1101 C C . LEU B 1 4 ? 8.078 5.152 39.25 1 39.78 4 LEU B C 1
ATOM 1103 O O . LEU B 1 4 ? 7.16 5.406 40.031 1 39.78 4 LEU B O 1
ATOM 1107 N N . VAL B 1 5 ? 8.086 5.473 37.938 1 40 5 VAL B N 1
ATOM 1108 C CA . VAL B 1 5 ? 6.945 6.188 37.375 1 40 5 VAL B CA 1
ATOM 1109 C C . VAL B 1 5 ? 5.715 5.289 37.375 1 40 5 VAL B C 1
ATOM 1111 O O . VAL B 1 5 ? 4.605 5.746 37.688 1 40 5 VAL B O 1
ATOM 1114 N N . SER B 1 6 ? 6.039 4.004 37.375 1 42.41 6 SER B N 1
ATOM 1115 C CA . SER B 1 6 ? 4.918 3.074 37.375 1 42.41 6 SER B CA 1
ATOM 1116 C C . SER B 1 6 ? 4.234 3.037 38.719 1 42.41 6 SER B C 1
ATOM 1118 O O . SER B 1 6 ? 3.006 3 38.812 1 42.41 6 SER B O 1
ATOM 1120 N N . ALA B 1 7 ? 5.07 3.195 39.656 1 44.03 7 ALA B N 1
ATOM 1121 C CA . ALA B 1 7 ? 4.512 3.072 41 1 44.03 7 ALA B CA 1
ATOM 1122 C C . ALA B 1 7 ? 3.684 4.301 41.375 1 44.03 7 ALA B C 1
ATOM 1124 O O . ALA B 1 7 ? 2.623 4.18 42 1 44.03 7 ALA B O 1
ATOM 1125 N N . LYS B 1 8 ? 4.211 5.434 41.031 1 42.97 8 LYS B N 1
ATOM 1126 C CA . LYS B 1 8 ? 3.527 6.672 41.406 1 42.97 8 LYS B CA 1
ATOM 1127 C C . LYS B 1 8 ? 2.203 6.812 40.656 1 42.97 8 LYS B C 1
ATOM 1129 O O . LYS B 1 8 ? 1.198 7.227 41.25 1 42.97 8 LYS B O 1
ATOM 1134 N N . ILE B 1 9 ? 2.197 6.445 39.438 1 42.78 9 ILE B N 1
ATOM 1135 C CA . ILE B 1 9 ? 0.957 6.5 38.688 1 42.78 9 ILE B CA 1
ATOM 1136 C C . ILE B 1 9 ? -0.037 5.48 39.219 1 42.78 9 ILE B C 1
ATOM 1138 O O . ILE B 1 9 ? -1.226 5.777 39.375 1 42.78 9 ILE B O 1
ATOM 1142 N N . TYR B 1 10 ? 0.515 4.34 39.656 1 46.53 10 TYR B N 1
ATOM 1143 C CA . TYR B 1 10 ? -0.334 3.344 40.312 1 46.53 10 TYR B CA 1
ATOM 1144 C C . TYR B 1 10 ? -0.962 3.896 41.594 1 46.53 10 TYR B C 1
ATOM 1146 O O . TYR B 1 10 ? -2.152 3.697 41.844 1 46.53 10 TYR B O 1
ATOM 1154 N N . ALA B 1 11 ? -0.16 4.508 42.312 1 48.19 11 ALA B N 1
ATOM 1155 C CA . ALA B 1 11 ? -0.657 5.066 43.594 1 48.19 11 ALA B CA 1
ATOM 1156 C C . ALA B 1 11 ? -1.683 6.164 43.344 1 48.19 11 ALA B C 1
ATOM 1158 O O . ALA B 1 11 ? -2.705 6.238 44 1 48.19 11 ALA B O 1
ATOM 1159 N N . LEU B 1 12 ? -1.38 6.973 42.344 1 44.06 12 LEU B N 1
ATOM 1160 C CA . LEU B 1 12 ? -2.297 8.055 42 1 44.06 12 LEU B CA 1
ATOM 1161 C C . LEU B 1 12 ? -3.617 7.512 41.469 1 44.06 12 LEU B C 1
ATOM 1163 O O . LEU B 1 12 ? -4.688 8.008 41.844 1 44.06 12 LEU B O 1
ATOM 1167 N N . LEU B 1 13 ? -3.453 6.512 40.656 1 44.03 13 LEU B N 1
ATOM 1168 C CA . LEU B 1 13 ? -4.672 5.93 40.094 1 44.03 13 LEU B CA 1
ATOM 1169 C C . LEU B 1 13 ? -5.473 5.215 41.188 1 44.03 13 LEU B C 1
ATOM 1171 O O . LEU B 1 13 ? -6.703 5.277 41.188 1 44.03 13 LEU B O 1
ATOM 1175 N N . LYS B 1 14 ? -4.754 4.59 41.969 1 45.44 14 LYS B N 1
ATOM 1176 C CA . LYS B 1 14 ? -5.406 3.961 43.125 1 45.44 14 LYS B CA 1
ATOM 1177 C C . LYS B 1 14 ? -6.199 4.984 43.938 1 45.44 14 LYS B C 1
ATOM 1179 O O . LYS B 1 14 ? -7.273 4.68 44.438 1 45.44 14 LYS B O 1
ATOM 1184 N N . ASN B 1 15 ? -5.582 6.086 44.125 1 45.62 15 ASN B N 1
ATOM 1185 C CA . ASN B 1 15 ? -6.262 7.098 44.938 1 45.62 15 ASN B CA 1
ATOM 1186 C C . ASN B 1 15 ? -7.477 7.668 44.188 1 45.62 15 ASN B C 1
ATOM 1188 O O . ASN B 1 15 ? -8.453 8.07 44.844 1 45.62 15 ASN B O 1
ATOM 1192 N N . LEU B 1 16 ? -7.297 7.91 42.875 1 40.56 16 LEU B N 1
ATOM 1193 C CA . LEU B 1 16 ? -8.406 8.508 42.125 1 40.56 16 LEU B CA 1
ATOM 1194 C C . LEU B 1 16 ? -9.555 7.512 42 1 40.56 16 LEU B C 1
ATOM 1196 O O . LEU B 1 16 ? -10.688 7.902 41.688 1 40.56 16 LEU B O 1
ATOM 1200 N N . VAL B 1 17 ? -9.164 6.281 41.812 1 39.69 17 VAL B N 1
ATOM 1201 C CA . VAL B 1 17 ? -10.258 5.324 41.656 1 39.69 17 VAL B CA 1
ATOM 1202 C C . VAL B 1 17 ? -10.914 5.062 43 1 39.69 17 VAL B C 1
ATOM 1204 O O . VAL B 1 17 ? -10.227 4.758 43.969 1 39.69 17 VAL B O 1
ATOM 1207 N N . GLN B 1 18 ? -12.062 5.754 43.312 1 39.25 18 GLN B N 1
ATOM 1208 C CA . GLN B 1 18 ? -12.922 5.602 44.469 1 39.25 18 GLN B CA 1
ATOM 1209 C C . GLN B 1 18 ? -12.945 4.156 44.969 1 39.25 18 GLN B C 1
ATOM 1211 O O . GLN B 1 18 ? -12.586 3.24 44.219 1 39.25 18 GLN B O 1
ATOM 1216 N N . PRO B 1 19 ? -13.852 3.883 46.25 1 39.97 19 PRO B N 1
ATOM 1217 C CA . PRO B 1 19 ? -14.023 2.723 47.125 1 39.97 19 PRO B CA 1
ATOM 1218 C C . PRO B 1 19 ? -14.25 1.426 46.344 1 39.97 19 PRO B C 1
ATOM 1220 O O . PRO B 1 19 ? -14.102 0.335 46.906 1 39.97 19 PRO B O 1
ATOM 1223 N N . GLU B 1 20 ? -15.266 1.429 45.406 1 42.94 20 GLU B N 1
ATOM 1224 C CA . GLU B 1 20 ? -15.547 0.097 44.906 1 42.94 20 GLU B CA 1
ATOM 1225 C C . GLU B 1 20 ? -14.352 -0.46 44.125 1 42.94 20 GLU B C 1
ATOM 1227 O O . GLU B 1 20 ? -13.641 0.284 43.438 1 42.94 20 GLU B O 1
ATOM 1232 N N . LYS B 1 21 ? -13.633 -1.581 44.656 1 41.47 21 LYS B N 1
ATOM 1233 C CA . LYS B 1 21 ? -12.5 -2.33 44.125 1 41.47 21 LYS B CA 1
ATOM 1234 C C . LYS B 1 21 ? -12.484 -2.291 42.594 1 41.47 21 LYS B C 1
ATOM 1236 O O . LYS B 1 21 ? -13.398 -2.805 41.969 1 41.47 21 LYS B O 1
ATOM 1241 N N . PRO B 1 22 ? -12.156 -1.122 42 1 42.75 22 PRO B N 1
ATOM 1242 C CA . PRO B 1 22 ? -12.109 -1.339 40.531 1 42.75 22 PRO B CA 1
ATOM 1243 C C . PRO B 1 22 ? -11.547 -2.705 40.156 1 42.75 22 PRO B C 1
ATOM 1245 O O . PRO B 1 22 ? -10.641 -3.207 40.844 1 42.75 22 PRO B O 1
ATOM 1248 N N . LYS B 1 23 ? -12.469 -3.588 39.688 1 46 23 LYS B N 1
ATOM 1249 C CA . LYS B 1 23 ? -11.977 -4.898 39.281 1 46 23 LYS B CA 1
ATOM 1250 C C . LYS B 1 23 ? -10.594 -4.793 38.625 1 46 23 LYS B C 1
ATOM 1252 O O . LYS B 1 23 ? -10.312 -3.832 37.906 1 46 23 LYS B O 1
ATOM 1257 N N . ASP B 1 24 ? -9.508 -5.309 39.219 1 51.66 24 ASP B N 1
ATOM 1258 C CA . ASP B 1 24 ? -8.125 -5.527 38.812 1 51.66 24 ASP B CA 1
ATOM 1259 C C . ASP B 1 24 ? -7.98 -5.457 37.281 1 51.66 24 ASP B C 1
ATOM 1261 O O . ASP B 1 24 ? -6.992 -4.93 36.781 1 51.66 24 ASP B O 1
ATOM 1265 N N . GLN B 1 25 ? -9.023 -5.824 36.625 1 52.84 25 GLN B N 1
ATOM 1266 C CA . GLN B 1 25 ? -8.93 -5.906 35.156 1 52.84 25 GLN B CA 1
ATOM 1267 C C . GLN B 1 25 ? -9 -4.52 34.531 1 52.84 25 GLN B C 1
ATOM 1269 O O . GLN B 1 25 ? -8.273 -4.23 33.562 1 52.84 25 GLN B O 1
ATOM 1274 N N . GLU B 1 26 ? -9.828 -3.703 35.094 1 53.22 26 GLU B N 1
ATOM 1275 C CA . GLU B 1 26 ? -9.992 -2.373 34.531 1 53.22 26 GLU B CA 1
ATOM 1276 C C . GLU B 1 26 ? -8.75 -1.513 34.75 1 53.22 26 GLU B C 1
ATOM 1278 O O . GLU B 1 26 ? -8.328 -0.768 33.875 1 53.22 26 GLU B O 1
ATOM 1283 N N . LEU B 1 27 ? -8.242 -1.609 35.938 1 52.06 27 LEU B N 1
ATOM 1284 C CA . LEU B 1 27 ? -7.031 -0.857 36.25 1 52.06 27 LEU B CA 1
ATOM 1285 C C . LEU B 1 27 ? -5.871 -1.283 35.375 1 52.06 27 LEU B C 1
ATOM 1287 O O . LEU B 1 27 ? -5.102 -0.441 34.906 1 52.06 27 LEU B O 1
ATOM 1291 N N . THR B 1 28 ? -5.785 -2.57 35.156 1 52.97 28 THR B N 1
ATOM 1292 C CA . THR B 1 28 ? -4.738 -3.082 34.281 1 52.97 28 THR B CA 1
ATOM 1293 C C . THR B 1 28 ? -4.918 -2.559 32.844 1 52.97 28 THR B C 1
ATOM 1295 O O . THR B 1 28 ? -3.941 -2.191 32.188 1 52.97 28 THR B O 1
ATOM 1298 N N . ALA B 1 29 ? -6.156 -2.512 32.438 1 55.34 29 ALA B N 1
ATOM 1299 C CA . ALA B 1 29 ? -6.441 -2.008 31.094 1 55.34 29 ALA B CA 1
ATOM 1300 C C . ALA B 1 29 ? -6.098 -0.524 30.984 1 55.34 29 ALA B C 1
ATOM 1302 O O . ALA B 1 29 ? -5.547 -0.083 29.969 1 55.34 29 ALA B O 1
ATOM 1303 N N . ILE B 1 30 ? -6.426 0.164 32 1 53.84 30 ILE B N 1
ATOM 1304 C CA . ILE B 1 30 ? -6.125 1.591 32 1 53.84 30 ILE B CA 1
ATOM 1305 C C . ILE B 1 30 ? -4.613 1.799 32.062 1 53.84 30 ILE B C 1
ATOM 1307 O O . ILE B 1 30 ? -4.074 2.646 31.344 1 53.84 30 ILE B O 1
ATOM 1311 N N . LEU B 1 31 ? -3.961 1.066 32.875 1 54.03 31 LEU B N 1
ATOM 1312 C CA . LEU B 1 31 ? -2.512 1.164 33.031 1 54.03 31 LEU B CA 1
ATOM 1313 C C . LEU B 1 31 ? -1.819 0.737 31.734 1 54.03 31 LEU B C 1
ATOM 1315 O O . LEU B 1 31 ? -0.853 1.37 31.297 1 54.03 31 LEU B O 1
ATOM 1319 N N . GLU B 1 32 ? -2.354 -0.304 31.188 1 52.59 32 GLU B N 1
ATOM 1320 C CA . GLU B 1 32 ? -1.798 -0.751 29.906 1 52.59 32 GLU B CA 1
ATOM 1321 C C . GLU B 1 32 ? -1.992 0.302 28.828 1 52.59 32 GLU B C 1
ATOM 1323 O O . GLU B 1 32 ? -1.092 0.543 28.016 1 52.59 32 GLU B O 1
ATOM 1328 N N . ASN B 1 33 ? -3.176 0.825 28.875 1 56.75 33 ASN B N 1
ATOM 1329 C CA . ASN B 1 33 ? -3.469 1.887 27.906 1 56.75 33 ASN B CA 1
ATOM 1330 C C . ASN B 1 33 ? -2.619 3.127 28.172 1 56.75 33 ASN B C 1
ATOM 1332 O O . ASN B 1 33 ? -2.225 3.822 27.234 1 56.75 33 ASN B O 1
ATOM 1336 N N . GLN B 1 34 ? -2.566 3.408 29.469 1 54.16 34 GLN B N 1
ATOM 1337 C CA . GLN B 1 34 ? -1.752 4.559 29.844 1 54.16 34 GLN B CA 1
ATOM 1338 C C . GLN B 1 34 ? -0.274 4.305 29.562 1 54.16 34 GLN B C 1
ATOM 1340 O O . GLN B 1 34 ? 0.446 5.207 29.141 1 54.16 34 GLN B O 1
ATOM 1345 N N . LEU B 1 35 ? 0.23 3.156 29.859 1 53.56 35 LEU B N 1
ATOM 1346 C CA . LEU B 1 35 ? 1.644 2.834 29.719 1 53.56 35 LEU B CA 1
ATOM 1347 C C . LEU B 1 35 ? 1.974 2.527 28.25 1 53.56 35 LEU B C 1
ATOM 1349 O O . LEU B 1 35 ? 3.105 2.74 27.812 1 53.56 35 LEU B O 1
ATOM 1353 N N . ASN B 1 36 ? 1.098 1.877 27.609 1 55.09 36 ASN B N 1
ATOM 1354 C CA . ASN B 1 36 ? 1.282 1.587 26.188 1 55.09 36 ASN B CA 1
ATOM 1355 C C . ASN B 1 36 ? 0.128 2.131 25.344 1 55.09 36 ASN B C 1
ATOM 1357 O O . ASN B 1 36 ? -0.721 1.367 24.891 1 55.09 36 ASN B O 1
ATOM 1361 N N . PRO B 1 37 ? 0.041 3.447 25.469 1 61.16 37 PRO B N 1
ATOM 1362 C CA . PRO B 1 37 ? -1.058 3.959 24.641 1 61.16 37 PRO B CA 1
ATOM 1363 C C . PRO B 1 37 ? -1.099 3.326 23.25 1 61.16 37 PRO B C 1
ATOM 1365 O O . PRO B 1 37 ? -0.05 3.018 22.688 1 61.16 37 PRO B O 1
ATOM 1368 N N . LYS B 1 38 ? -2.266 2.74 22.938 1 66.75 38 LYS B N 1
ATOM 1369 C CA . LYS B 1 38 ? -2.436 2.145 21.609 1 66.75 38 LYS B CA 1
ATOM 1370 C C . LYS B 1 38 ? -1.979 3.102 20.516 1 66.75 38 LYS B C 1
ATOM 1372 O O . LYS B 1 38 ? -2.359 4.273 20.516 1 66.75 38 LYS B O 1
ATOM 1377 N N . PRO B 1 39 ? -0.921 2.59 19.875 1 72.44 39 PRO B N 1
ATOM 1378 C CA . PRO B 1 39 ? -0.547 3.439 18.734 1 72.44 39 PRO B CA 1
ATOM 1379 C C . PRO B 1 39 ? -1.747 3.844 17.891 1 72.44 39 PRO B C 1
ATOM 1381 O O . PRO B 1 39 ? -2.734 3.107 17.812 1 72.44 39 PRO B O 1
ATOM 1384 N N . PRO B 1 40 ? -1.558 5.027 17.453 1 82.19 40 PRO B N 1
ATOM 1385 C CA . PRO B 1 40 ? -2.643 5.426 16.562 1 82.19 40 PRO B CA 1
ATOM 1386 C C . PRO B 1 40 ? -2.889 4.406 15.445 1 82.19 40 PRO B C 1
ATOM 1388 O O . PRO B 1 40 ? -1.95 3.762 14.977 1 82.19 40 PRO B O 1
ATOM 1391 N N . VAL B 1 41 ? -4.094 4.172 15.156 1 86.31 41 VAL B N 1
ATOM 1392 C CA . VAL B 1 41 ? -4.52 3.258 14.102 1 86.31 41 VAL B CA 1
ATOM 1393 C C . VAL B 1 41 ? -3.717 3.529 12.828 1 86.31 41 VAL B C 1
ATOM 1395 O O . VAL B 1 41 ? -3.266 2.596 12.164 1 86.31 41 VAL B O 1
ATOM 1398 N N . ILE B 1 42 ? -3.432 4.734 12.484 1 92.12 42 ILE B N 1
ATOM 1399 C CA . ILE B 1 42 ? -2.762 5.109 11.242 1 92.12 42 ILE B CA 1
ATOM 1400 C C . ILE B 1 42 ? -1.31 4.637 11.273 1 92.12 42 ILE B C 1
ATOM 1402 O O . ILE B 1 42 ? -0.754 4.242 10.25 1 92.12 42 ILE B O 1
ATOM 1406 N N . SER B 1 43 ? -0.7 4.695 12.484 1 94.81 43 SER B N 1
ATOM 1407 C CA . SER B 1 43 ? 0.675 4.219 12.594 1 94.81 43 SER B CA 1
ATOM 1408 C C . SER B 1 43 ? 0.774 2.734 12.25 1 94.81 43 SER B C 1
ATOM 1410 O O . SER B 1 43 ? 1.701 2.312 11.562 1 94.81 43 SER B O 1
ATOM 1412 N N . GLU B 1 44 ? -0.155 1.971 12.711 1 93.5 44 GLU B N 1
ATOM 1413 C CA . GLU B 1 44 ? -0.157 0.529 12.477 1 93.5 44 GLU B CA 1
ATOM 1414 C C . GLU B 1 44 ? -0.432 0.207 11.008 1 93.5 44 GLU B C 1
ATOM 1416 O O . GLU B 1 44 ? 0.252 -0.626 10.414 1 93.5 44 GLU B O 1
ATOM 1421 N N . THR B 1 45 ? -1.412 0.871 10.398 1 94.81 45 THR B N 1
ATOM 1422 C CA . THR B 1 45 ? -1.731 0.62 8.992 1 94.81 45 THR B CA 1
ATOM 1423 C C . THR B 1 45 ? -0.593 1.08 8.086 1 94.81 45 THR B C 1
ATOM 1425 O O . THR B 1 45 ? -0.327 0.465 7.055 1 94.81 45 THR B O 1
ATOM 1428 N N . PHE B 1 46 ? 0.061 2.156 8.539 1 96.44 46 PHE B N 1
ATOM 1429 C CA . PHE B 1 46 ? 1.216 2.654 7.801 1 96.44 46 PHE B CA 1
ATOM 1430 C C . PHE B 1 46 ? 2.318 1.602 7.75 1 96.44 46 PHE B C 1
ATOM 1432 O O . PHE B 1 46 ? 2.863 1.319 6.68 1 96.44 46 PHE B O 1
ATOM 1439 N N . ARG B 1 47 ? 2.662 1.028 8.883 1 95.5 47 ARG B N 1
ATOM 1440 C CA . ARG B 1 47 ? 3.686 -0.009 8.953 1 95.5 47 ARG B CA 1
ATOM 1441 C C . ARG B 1 47 ? 3.297 -1.217 8.102 1 95.5 47 ARG B C 1
ATOM 1443 O O . ARG B 1 47 ? 4.145 -1.809 7.43 1 95.5 47 ARG B O 1
ATOM 1450 N N . PHE B 1 48 ? 2.061 -1.566 8.133 1 96.44 48 PHE B N 1
ATOM 1451 C CA . PHE B 1 48 ? 1.541 -2.688 7.355 1 96.44 48 PHE B CA 1
ATOM 1452 C C . PHE B 1 48 ? 1.689 -2.43 5.859 1 96.44 48 PHE B C 1
ATOM 1454 O O . PHE B 1 48 ? 2.232 -3.264 5.133 1 96.44 48 PHE B O 1
ATOM 1461 N N . HIS B 1 49 ? 1.262 -1.208 5.379 1 96.44 49 HIS B N 1
ATOM 1462 C CA . HIS B 1 49 ? 1.243 -0.898 3.955 1 96.44 49 HIS B CA 1
ATOM 1463 C C . HIS B 1 49 ? 2.654 -0.671 3.422 1 96.44 49 HIS B C 1
ATOM 1465 O O . HIS B 1 49 ? 2.891 -0.773 2.217 1 96.44 49 HIS B O 1
ATOM 1471 N N . LYS B 1 50 ? 3.605 -0.419 4.32 1 95.31 50 LYS B N 1
ATOM 1472 C CA . LYS B 1 50 ? 4.977 -0.147 3.896 1 95.31 50 LYS B CA 1
ATOM 1473 C C . LYS B 1 50 ? 5.812 -1.423 3.891 1 95.31 50 LYS B C 1
ATOM 1475 O O . LYS B 1 50 ? 6.941 -1.431 3.389 1 95.31 50 LYS B O 1
ATOM 1480 N N . ARG B 1 51 ? 5.281 -2.475 4.383 1 94.5 51 ARG B N 1
ATOM 1481 C CA . ARG B 1 51 ? 6.062 -3.701 4.5 1 94.5 51 ARG B CA 1
ATOM 1482 C C . ARG B 1 51 ? 6.219 -4.379 3.143 1 94.5 51 ARG B C 1
ATOM 1484 O O . ARG B 1 51 ? 5.227 -4.711 2.49 1 94.5 51 ARG B O 1
ATOM 1491 N N . ASN B 1 52 ? 7.414 -4.582 2.701 1 95.19 52 ASN B N 1
ATOM 1492 C CA . ASN B 1 52 ? 7.758 -5.328 1.495 1 95.19 52 ASN B CA 1
ATOM 1493 C C . ASN B 1 52 ? 8.562 -6.582 1.82 1 95.19 52 ASN B C 1
ATOM 1495 O O . ASN B 1 52 ? 9.18 -6.672 2.883 1 95.19 52 ASN B O 1
ATOM 1499 N N . GLN B 1 53 ? 8.492 -7.465 0.855 1 93.31 53 GLN B N 1
ATOM 1500 C CA . GLN B 1 53 ? 9.25 -8.703 0.988 1 93.31 53 GLN B CA 1
ATOM 1501 C C . GLN B 1 53 ? 10.75 -8.438 0.969 1 93.31 53 GLN B C 1
ATOM 1503 O O . GLN B 1 53 ? 11.258 -7.77 0.064 1 93.31 53 GLN B O 1
ATOM 1508 N N . ALA B 1 54 ? 11.359 -8.773 2.104 1 86.06 54 ALA B N 1
ATOM 1509 C CA . ALA B 1 54 ? 12.812 -8.695 2.176 1 86.06 54 ALA B CA 1
ATOM 1510 C C . ALA B 1 54 ? 13.453 -10.055 1.895 1 86.06 54 ALA B C 1
ATOM 1512 O O . ALA B 1 54 ? 12.781 -11.094 1.991 1 86.06 54 ALA B O 1
ATOM 1513 N N . GLU B 1 55 ? 14.648 -9.977 1.513 1 73.69 55 GLU B N 1
ATOM 1514 C CA . GLU B 1 55 ? 15.367 -11.219 1.246 1 73.69 55 GLU B CA 1
ATOM 1515 C C . GLU B 1 55 ? 15.469 -12.078 2.504 1 73.69 55 GLU B C 1
ATOM 1517 O O . GLU B 1 55 ? 15.859 -11.586 3.566 1 73.69 55 GLU B O 1
ATOM 1522 N N . GLY B 1 56 ? 14.992 -13.367 2.291 1 64.56 56 GLY B N 1
ATOM 1523 C CA . GLY B 1 56 ? 15.25 -14.328 3.348 1 64.56 56 GLY B CA 1
ATOM 1524 C C . GLY B 1 56 ? 14.227 -14.273 4.469 1 64.56 56 GLY B C 1
ATOM 1525 O O . GLY B 1 56 ? 14.32 -15.039 5.434 1 64.56 56 GLY B O 1
ATOM 1526 N N . ALA B 1 57 ? 13.328 -13.445 4.465 1 65.94 57 ALA B N 1
ATOM 1527 C CA . ALA B 1 57 ? 12.469 -13.281 5.637 1 65.94 57 ALA B CA 1
ATOM 1528 C C . ALA B 1 57 ? 11.086 -13.875 5.391 1 65.94 57 ALA B C 1
ATOM 1530 O O . ALA B 1 57 ? 10.695 -14.094 4.242 1 65.94 57 ALA B O 1
ATOM 1531 N N . GLU B 1 58 ? 10.586 -14.242 6.504 1 86.75 58 GLU B N 1
ATOM 1532 C CA . GLU B 1 58 ? 9.219 -14.734 6.52 1 86.75 58 GLU B CA 1
ATOM 1533 C C . GLU B 1 58 ? 8.219 -13.617 6.234 1 86.75 58 GLU B C 1
ATOM 1535 O O . GLU B 1 58 ? 7.598 -13.086 7.152 1 86.75 58 GLU B O 1
ATOM 1540 N N . PHE B 1 59 ? 8.023 -13.297 5.113 1 92.38 59 PHE B N 1
ATOM 1541 C CA . PHE B 1 59 ? 7.219 -12.18 4.641 1 92.38 59 PHE B CA 1
ATOM 1542 C C . PHE B 1 59 ? 5.766 -12.328 5.074 1 92.38 59 PHE B C 1
ATOM 1544 O O . PHE B 1 59 ? 5.199 -11.422 5.688 1 92.38 59 PHE B O 1
ATOM 1551 N N . CYS B 1 60 ? 5.191 -13.539 4.891 1 91.19 60 CYS B N 1
ATOM 1552 C CA . CYS B 1 60 ? 3.787 -13.789 5.203 1 91.19 60 CYS B CA 1
ATOM 1553 C C . CYS B 1 60 ? 3.531 -13.672 6.699 1 91.19 60 CYS B C 1
ATOM 1555 O O . CYS B 1 60 ? 2.543 -13.062 7.121 1 91.19 60 CYS B O 1
ATOM 1557 N N . ALA B 1 61 ? 4.434 -14.25 7.422 1 89.88 61 ALA B N 1
ATOM 1558 C CA . ALA B 1 61 ? 4.285 -14.203 8.875 1 89.88 61 ALA B CA 1
ATOM 1559 C C . ALA B 1 61 ? 4.352 -12.773 9.391 1 89.88 61 ALA B C 1
ATOM 1561 O O . ALA B 1 61 ? 3.58 -12.383 10.273 1 89.88 61 ALA B O 1
ATOM 1562 N N . HIS B 1 62 ? 5.285 -12 8.852 1 92.44 62 HIS B N 1
ATOM 1563 C CA . HIS B 1 62 ? 5.426 -10.609 9.266 1 92.44 62 HIS B CA 1
ATOM 1564 C C . HIS B 1 62 ? 4.184 -9.805 8.914 1 92.44 62 HIS B C 1
ATOM 1566 O O . HIS B 1 62 ? 3.717 -8.984 9.711 1 92.44 62 HIS B O 1
ATOM 1572 N N . LEU B 1 63 ? 3.602 -10 7.73 1 94.06 63 LEU B N 1
ATOM 1573 C CA . LEU B 1 63 ? 2.393 -9.297 7.316 1 94.06 63 LEU B CA 1
ATOM 1574 C C . LEU B 1 63 ? 1.231 -9.609 8.258 1 94.06 63 LEU B C 1
ATOM 1576 O O . LEU B 1 63 ? 0.503 -8.711 8.672 1 94.06 63 LEU B O 1
ATOM 1580 N N . LYS B 1 64 ? 1.11 -10.891 8.594 1 92.44 64 LYS B N 1
ATOM 1581 C CA . LYS B 1 64 ? 0.017 -11.305 9.469 1 92.44 64 LYS B CA 1
ATOM 1582 C C . LYS B 1 64 ? 0.16 -10.688 10.859 1 92.44 64 LYS B C 1
ATOM 1584 O O . LYS B 1 64 ? -0.833 -10.297 11.477 1 92.44 64 LYS B O 1
ATOM 1589 N N . LYS B 1 65 ? 1.371 -10.625 11.32 1 92.31 65 LYS B N 1
ATOM 1590 C CA . LYS B 1 65 ? 1.626 -10.016 12.617 1 92.31 65 LYS B CA 1
ATOM 1591 C C . LYS B 1 65 ? 1.233 -8.539 12.617 1 92.31 65 LYS B C 1
ATOM 1593 O O . LYS B 1 65 ? 0.557 -8.07 13.539 1 92.31 65 LYS B O 1
ATOM 1598 N N . LEU B 1 66 ? 1.613 -7.789 11.617 1 93.31 66 LEU B N 1
ATOM 1599 C CA . LEU B 1 66 ? 1.28 -6.371 11.508 1 93.31 66 LEU B CA 1
ATOM 1600 C C . LEU B 1 66 ? -0.224 -6.18 11.344 1 93.31 66 LEU B C 1
ATOM 1602 O O . LEU B 1 66 ? -0.792 -5.223 11.883 1 93.31 66 LEU B O 1
ATOM 1606 N N . LEU B 1 67 ? -0.827 -7.086 10.625 1 92.56 67 LEU B N 1
ATOM 1607 C CA . LEU B 1 67 ? -2.25 -7.035 10.312 1 92.56 67 LEU B CA 1
ATOM 1608 C C . LEU B 1 67 ? -3.092 -7.035 11.578 1 92.56 67 LEU B C 1
ATOM 1610 O O . LEU B 1 67 ? -4.141 -6.391 11.633 1 92.56 67 LEU B O 1
ATOM 1614 N N . THR B 1 68 ? -2.643 -7.727 12.594 1 89.5 68 THR B N 1
ATOM 1615 C CA . THR B 1 68 ? -3.395 -7.902 13.836 1 89.5 68 THR B CA 1
ATOM 1616 C C . THR B 1 68 ? -3.611 -6.562 14.531 1 89.5 68 THR B C 1
ATOM 1618 O O . THR B 1 68 ? -4.562 -6.406 15.297 1 89.5 68 THR B O 1
ATOM 1621 N N . ASN B 1 69 ? -2.797 -5.598 14.289 1 90 69 ASN B N 1
ATOM 1622 C CA . ASN B 1 69 ? -2.879 -4.305 14.953 1 90 69 ASN B CA 1
ATOM 1623 C C . ASN B 1 69 ? -3.643 -3.285 14.109 1 90 69 ASN B C 1
ATOM 1625 O O . ASN B 1 69 ? -3.848 -2.148 14.539 1 90 69 ASN B O 1
ATOM 1629 N N . CYS B 1 70 ? -4.066 -3.756 12.953 1 91.81 70 CYS B N 1
ATOM 1630 C CA . CYS B 1 70 ? -4.773 -2.863 12.039 1 91.81 70 CYS B CA 1
ATOM 1631 C C . CYS B 1 70 ? -6.281 -2.996 12.203 1 91.81 70 CYS B C 1
ATOM 1633 O O . CYS B 1 70 ? -6.785 -4.078 12.516 1 91.81 70 CYS B O 1
ATOM 1635 N N . GLU B 1 71 ? -7.035 -2.035 12.094 1 89.06 71 GLU B N 1
ATOM 1636 C CA . GLU B 1 71 ? -8.492 -2.031 12.219 1 89.06 71 GLU B CA 1
ATOM 1637 C C . GLU B 1 71 ? -9.164 -2.123 10.852 1 89.06 71 GLU B C 1
ATOM 1639 O O . GLU B 1 71 ? -10.008 -1.29 10.516 1 89.06 71 GLU B O 1
ATOM 1644 N N . PHE B 1 72 ? -8.922 -3.18 10.086 1 91.19 72 PHE B N 1
ATOM 1645 C CA . PHE B 1 72 ? -9.438 -3.318 8.727 1 91.19 72 PHE B CA 1
ATOM 1646 C C . PHE B 1 72 ? -10.828 -3.934 8.734 1 91.19 72 PHE B C 1
ATOM 1648 O O . PHE B 1 72 ? -11.531 -3.9 7.723 1 91.19 72 PHE B O 1
ATOM 1655 N N . GLY B 1 73 ? -11.234 -4.586 9.883 1 86.69 73 GLY B N 1
ATOM 1656 C CA . GLY B 1 73 ? -12.555 -5.188 9.945 1 86.69 73 GLY B CA 1
ATOM 1657 C C . GLY B 1 73 ? -12.805 -6.211 8.859 1 86.69 73 GLY B C 1
ATOM 1658 O O . GLY B 1 73 ? -12.008 -7.137 8.672 1 86.69 73 GLY B O 1
ATOM 1659 N N . GLN B 1 74 ? -13.906 -6.078 8.016 1 85.69 74 GLN B N 1
ATOM 1660 C CA . GLN B 1 74 ? -14.297 -7.016 6.973 1 85.69 74 GLN B CA 1
ATOM 1661 C C . GLN B 1 74 ? -13.328 -6.969 5.797 1 85.69 74 GLN B C 1
ATOM 1663 O O . GLN B 1 74 ? -13.344 -7.844 4.934 1 85.69 74 GLN B O 1
ATOM 1668 N N . PHE B 1 75 ? -12.477 -5.977 5.781 1 90.69 75 PHE B N 1
ATOM 1669 C CA . PHE B 1 75 ? -11.555 -5.793 4.668 1 90.69 75 PHE B CA 1
ATOM 1670 C C . PHE B 1 75 ? -10.195 -6.398 4.98 1 90.69 75 PHE B C 1
ATOM 1672 O O . PHE B 1 75 ? -9.25 -6.262 4.199 1 90.69 75 PHE B O 1
ATOM 1679 N N . LEU B 1 76 ? -10.109 -7.133 6.109 1 91.12 76 LEU B N 1
ATOM 1680 C CA . LEU B 1 76 ? -8.852 -7.68 6.605 1 91.12 76 LEU B CA 1
ATOM 1681 C C . LE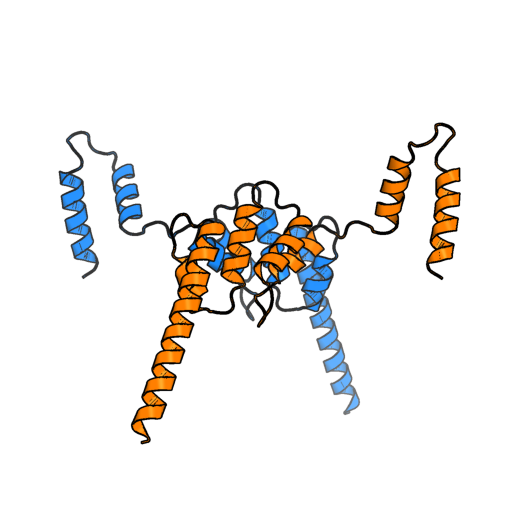U B 1 76 ? -8.203 -8.586 5.566 1 91.12 76 LEU B C 1
ATOM 1683 O O . LEU B 1 76 ? -7.039 -8.406 5.219 1 91.12 76 LEU B O 1
ATOM 1687 N N . ASN B 1 77 ? -8.969 -9.523 5 1 91.94 77 ASN B N 1
ATOM 1688 C CA . ASN B 1 77 ? -8.422 -10.492 4.051 1 91.94 77 ASN B CA 1
ATOM 1689 C C . ASN B 1 77 ? -8.039 -9.828 2.732 1 91.94 77 ASN B C 1
ATOM 1691 O O . ASN B 1 77 ? -7.023 -10.172 2.129 1 91.94 77 ASN B O 1
ATOM 1695 N N . ASP B 1 78 ? -8.836 -8.906 2.301 1 93.81 78 ASP B N 1
ATOM 1696 C CA . ASP B 1 78 ? -8.516 -8.164 1.087 1 93.81 78 ASP B CA 1
ATOM 1697 C C . ASP B 1 78 ? -7.238 -7.344 1.266 1 93.81 78 ASP B C 1
ATOM 1699 O O . ASP B 1 78 ? -6.398 -7.289 0.365 1 93.81 78 ASP B O 1
ATOM 1703 N N . SER B 1 79 ? -7.086 -6.695 2.465 1 95 79 SER B N 1
ATOM 1704 C CA . SER B 1 79 ? -5.891 -5.91 2.75 1 95 79 SER B CA 1
ATOM 1705 C C . SER B 1 79 ? -4.645 -6.789 2.77 1 95 79 SER B C 1
ATOM 1707 O O . SER B 1 79 ? -3.604 -6.414 2.227 1 95 79 SER B O 1
ATOM 1709 N N . LEU B 1 80 ? -4.809 -7.953 3.375 1 96.19 80 LEU B N 1
ATOM 1710 C CA . LEU B 1 80 ? -3.701 -8.906 3.432 1 96.19 80 LEU B CA 1
ATOM 1711 C C . LEU B 1 80 ? -3.301 -9.352 2.031 1 96.19 80 LEU B C 1
ATOM 1713 O O . LEU B 1 80 ? -2.115 -9.352 1.688 1 96.19 80 LEU B O 1
ATOM 1717 N N . ARG B 1 81 ? -4.258 -9.727 1.24 1 96.44 81 ARG B N 1
ATOM 1718 C CA . ARG B 1 81 ? -4.012 -10.148 -0.134 1 96.44 81 ARG B CA 1
ATOM 1719 C C . ARG B 1 81 ? -3.322 -9.047 -0.932 1 96.44 81 ARG B C 1
ATOM 1721 O O . ARG B 1 81 ? -2.297 -9.289 -1.572 1 96.44 81 ARG B O 1
ATOM 1728 N N . ASP B 1 82 ? -3.867 -7.832 -0.861 1 96.56 82 ASP B N 1
ATOM 1729 C CA . ASP B 1 82 ? -3.355 -6.723 -1.657 1 96.56 82 ASP B CA 1
ATOM 1730 C C . ASP B 1 82 ? -1.931 -6.359 -1.24 1 96.56 82 ASP B C 1
ATOM 1732 O O . ASP B 1 82 ? -1.078 -6.098 -2.09 1 96.56 82 ASP B O 1
ATOM 1736 N N . ARG B 1 83 ? -1.672 -6.328 0.104 1 96.81 83 ARG B N 1
ATOM 1737 C CA . ARG B 1 83 ? -0.33 -5.996 0.573 1 96.81 83 ARG B CA 1
ATOM 1738 C C . ARG B 1 83 ? 0.671 -7.074 0.172 1 96.81 83 ARG B C 1
ATOM 1740 O O . ARG B 1 83 ? 1.809 -6.77 -0.192 1 96.81 83 ARG B O 1
ATOM 1747 N N . PHE B 1 84 ? 0.294 -8.352 0.236 1 96.94 84 PHE B N 1
ATOM 1748 C CA . PHE B 1 84 ? 1.142 -9.453 -0.199 1 96.94 84 PHE B CA 1
ATOM 1749 C C . PHE B 1 84 ? 1.537 -9.289 -1.661 1 96.94 84 PHE B C 1
ATOM 1751 O O . PHE B 1 84 ? 2.723 -9.32 -1.996 1 96.94 84 PHE B O 1
ATOM 1758 N N . VAL B 1 85 ? 0.579 -9.039 -2.527 1 97.56 85 VAL B N 1
ATOM 1759 C CA . VAL B 1 85 ? 0.809 -8.938 -3.965 1 97.56 85 VAL B CA 1
ATOM 1760 C C . VAL B 1 85 ? 1.738 -7.762 -4.258 1 97.56 85 VAL B C 1
ATOM 1762 O O . VAL B 1 85 ? 2.742 -7.914 -4.957 1 97.56 85 VAL B O 1
ATOM 1765 N N . CYS B 1 86 ? 1.405 -6.59 -3.633 1 97.25 86 CYS B N 1
ATOM 1766 C CA . CYS B 1 86 ? 2.17 -5.379 -3.91 1 97.25 86 CYS B CA 1
ATOM 1767 C C . CYS B 1 86 ? 3.557 -5.457 -3.283 1 97.25 86 CYS B C 1
ATOM 1769 O O . CYS B 1 86 ? 4.5 -4.828 -3.77 1 97.25 86 CYS B O 1
ATOM 1771 N N . GLY B 1 87 ? 3.709 -6.242 -2.236 1 96.88 87 GLY B N 1
ATOM 1772 C CA . GLY B 1 87 ? 4.938 -6.25 -1.459 1 96.88 87 GLY B CA 1
ATOM 1773 C C . GLY B 1 87 ? 5.93 -7.301 -1.921 1 96.88 87 GLY B C 1
ATOM 1774 O O . GLY B 1 87 ? 7.059 -7.355 -1.429 1 96.88 87 GLY B O 1
ATOM 1775 N N . LEU B 1 88 ? 5.562 -8.172 -2.854 1 96.31 88 LEU B N 1
ATOM 1776 C CA . LEU B 1 88 ? 6.461 -9.195 -3.375 1 96.31 88 LEU B CA 1
ATOM 1777 C C . LEU B 1 88 ? 7.648 -8.555 -4.094 1 96.31 88 LEU B C 1
ATOM 1779 O O . LEU B 1 88 ? 7.488 -7.547 -4.785 1 96.31 88 LEU B O 1
ATOM 1783 N N . ARG B 1 89 ? 8.742 -9.18 -4.051 1 94.25 89 ARG B N 1
ATOM 1784 C CA . ARG B 1 89 ? 9.961 -8.672 -4.676 1 94.25 89 ARG B CA 1
ATOM 1785 C C . ARG B 1 89 ? 9.922 -8.859 -6.191 1 94.25 89 ARG B C 1
ATOM 1787 O O . ARG B 1 89 ? 10.352 -7.98 -6.941 1 94.25 89 ARG B O 1
ATOM 1794 N N . SER B 1 90 ? 9.445 -10 -6.621 1 94.62 90 SER B N 1
ATOM 1795 C CA . SER B 1 90 ? 9.414 -10.32 -8.047 1 94.62 90 SER B CA 1
ATOM 1796 C C . SER B 1 90 ? 8.305 -9.547 -8.758 1 94.62 90 SER B C 1
ATOM 1798 O O . SER B 1 90 ? 7.121 -9.789 -8.531 1 94.62 90 SER B O 1
ATOM 1800 N N . GLU B 1 91 ? 8.695 -8.727 -9.68 1 96.25 91 GLU B N 1
ATOM 1801 C CA . GLU B 1 91 ? 7.723 -7.977 -10.469 1 96.25 91 GLU B CA 1
ATOM 1802 C C . GLU B 1 91 ? 6.914 -8.906 -11.367 1 96.25 91 GLU B C 1
ATOM 1804 O O . GLU B 1 91 ? 5.734 -8.664 -11.625 1 96.25 91 GLU B O 1
ATOM 1809 N N . ALA B 1 92 ? 7.586 -9.953 -11.844 1 96.62 92 ALA B N 1
ATOM 1810 C CA . ALA B 1 92 ? 6.895 -10.93 -12.688 1 96.62 92 ALA B CA 1
ATOM 1811 C C . ALA B 1 92 ? 5.758 -11.602 -11.922 1 96.62 92 ALA B C 1
ATOM 1813 O O . ALA B 1 92 ? 4.668 -11.805 -12.477 1 96.62 92 ALA B O 1
ATOM 1814 N N . ILE B 1 93 ? 6.035 -11.914 -10.695 1 97.19 93 ILE B N 1
ATOM 1815 C CA . ILE B 1 93 ? 5.008 -12.555 -9.883 1 97.19 93 ILE B CA 1
ATOM 1816 C C . ILE B 1 93 ? 3.902 -11.555 -9.562 1 97.19 93 ILE B C 1
ATOM 1818 O O . ILE B 1 93 ? 2.715 -11.883 -9.633 1 97.19 93 ILE B O 1
ATOM 1822 N N . GLN B 1 94 ? 4.234 -10.297 -9.188 1 97.94 94 GLN B N 1
ATOM 1823 C CA . GLN B 1 94 ? 3.24 -9.258 -8.961 1 97.94 94 GLN B CA 1
ATOM 1824 C C . GLN B 1 94 ? 2.303 -9.117 -10.156 1 97.94 94 GLN B C 1
ATOM 1826 O O . GLN B 1 94 ? 1.081 -9.078 -9.992 1 97.94 94 GLN B O 1
ATOM 1831 N N . LYS B 1 95 ? 2.9 -9.047 -11.289 1 97.12 95 LYS B N 1
ATOM 1832 C CA . LYS B 1 95 ? 2.139 -8.875 -12.523 1 97.12 95 LYS B CA 1
ATOM 1833 C C . LYS B 1 95 ? 1.185 -10.047 -12.75 1 97.12 95 LYS B C 1
ATOM 1835 O O . LYS B 1 95 ? 0.012 -9.844 -13.07 1 97.12 95 LYS B O 1
ATOM 1840 N N . LYS B 1 96 ? 1.662 -11.227 -12.617 1 97.38 96 LYS B N 1
ATOM 1841 C CA . LYS B 1 96 ? 0.828 -12.414 -12.773 1 97.38 96 LYS B CA 1
ATOM 1842 C C . LYS B 1 96 ? -0.351 -12.383 -11.805 1 97.38 96 LYS B C 1
ATOM 1844 O O . LYS B 1 96 ? -1.495 -12.609 -12.203 1 97.38 96 LYS B O 1
ATOM 1849 N N . LEU B 1 97 ? -0.06 -12.156 -10.586 1 97.69 97 LEU B N 1
ATOM 1850 C CA . LEU B 1 97 ? -1.096 -12.148 -9.562 1 97.69 97 LEU B CA 1
ATOM 1851 C C . LEU B 1 97 ? -2.113 -11.039 -9.82 1 97.69 97 LEU B C 1
ATOM 1853 O O . LEU B 1 97 ? -3.314 -11.242 -9.625 1 97.69 97 LEU B O 1
ATOM 1857 N N . SER B 1 98 ? -1.692 -9.859 -10.219 1 96.75 98 SER B N 1
ATOM 1858 C CA . SER B 1 98 ? -2.568 -8.711 -10.43 1 96.75 98 SER B CA 1
ATOM 1859 C C . SER B 1 98 ? -3.555 -8.977 -11.57 1 96.75 98 SER B C 1
ATOM 1861 O O . SER B 1 98 ? -4.559 -8.266 -11.695 1 96.75 98 SER B O 1
ATOM 1863 N N . GLN B 1 99 ? -3.312 -10.016 -12.344 1 95.25 99 GLN B N 1
ATOM 1864 C CA . GLN B 1 99 ? -4.156 -10.305 -13.5 1 95.25 99 GLN B CA 1
ATOM 1865 C C . GLN B 1 99 ? -5.121 -11.453 -13.203 1 95.25 99 GLN B C 1
ATOM 1867 O O . GLN B 1 99 ? -5.988 -11.766 -14.016 1 95.25 99 GLN B O 1
ATOM 1872 N N . GLU B 1 100 ? -4.98 -12.023 -12.055 1 94.44 100 GLU B N 1
ATOM 1873 C CA . GLU B 1 100 ? -5.816 -13.164 -11.688 1 94.44 100 GLU B CA 1
ATOM 1874 C C . GLU B 1 100 ? -7.23 -12.711 -11.328 1 94.44 100 GLU B C 1
ATOM 1876 O O . GLU B 1 100 ? -7.41 -11.742 -10.594 1 94.44 100 GLU B O 1
ATOM 1881 N N . ALA B 1 101 ? -8.211 -13.414 -11.891 1 89.69 101 ALA B N 1
ATOM 1882 C CA . ALA B 1 101 ? -9.594 -13.164 -11.516 1 89.69 101 ALA B CA 1
ATOM 1883 C C . ALA B 1 101 ? -9.93 -13.805 -10.172 1 89.69 101 ALA B C 1
ATOM 1885 O O . ALA B 1 101 ? -9.484 -14.914 -9.875 1 89.69 101 ALA B O 1
ATOM 1886 N N . ASN B 1 102 ? -10.695 -13.117 -9.328 1 88.81 102 ASN B N 1
ATOM 1887 C CA . ASN B 1 102 ? -11.211 -13.625 -8.062 1 88.81 102 ASN B CA 1
ATOM 1888 C C . ASN B 1 102 ? -10.086 -14.156 -7.172 1 88.81 102 ASN B C 1
ATOM 1890 O O . ASN B 1 102 ? -10.188 -15.258 -6.629 1 88.81 102 ASN B O 1
ATOM 1894 N N . LEU B 1 103 ? -9 -13.469 -7.094 1 95.12 103 LEU B N 1
ATOM 1895 C CA . LEU B 1 103 ? -7.832 -13.867 -6.316 1 95.12 103 LEU B CA 1
ATOM 1896 C C . LEU B 1 103 ? -8.07 -13.656 -4.824 1 95.12 103 LEU B C 1
ATOM 1898 O O . LEU B 1 103 ? -8.555 -12.602 -4.41 1 95.12 103 LEU B O 1
ATOM 1902 N N . ILE B 1 104 ? -7.883 -14.742 -4.07 1 93.94 104 ILE B N 1
ATOM 1903 C CA . ILE B 1 104 ? -7.859 -14.625 -2.615 1 93.94 104 ILE B CA 1
ATOM 1904 C C . ILE B 1 104 ? -6.441 -14.867 -2.1 1 93.94 104 ILE B C 1
ATOM 1906 O O . ILE B 1 104 ? -5.578 -15.352 -2.838 1 93.94 104 ILE B O 1
ATOM 1910 N N . TYR B 1 105 ? -6.211 -14.586 -0.853 1 93.56 105 TYR B N 1
ATOM 1911 C CA . TYR B 1 105 ? -4.879 -14.609 -0.257 1 93.56 105 TYR B CA 1
ATOM 1912 C C . TYR B 1 105 ? -4.246 -15.992 -0.38 1 93.56 105 TYR B C 1
ATOM 1914 O O . TYR B 1 105 ? -3.1 -16.125 -0.81 1 93.56 105 TYR B O 1
ATOM 1922 N N . GLU B 1 106 ? -4.938 -17.062 -0.054 1 92.19 106 GLU B N 1
ATOM 1923 C CA . GLU B 1 106 ? -4.41 -18.422 -0.07 1 92.19 106 GLU B CA 1
ATOM 1924 C C . GLU B 1 106 ? -3.961 -18.812 -1.472 1 92.19 106 GLU B C 1
ATOM 1926 O O . GLU B 1 106 ? -2.891 -19.406 -1.642 1 92.19 106 GLU B O 1
ATOM 1931 N N . ARG B 1 107 ? -4.738 -18.5 -2.418 1 96.06 107 ARG B N 1
ATOM 1932 C CA . ARG B 1 107 ? -4.391 -18.812 -3.801 1 96.06 107 ARG B CA 1
ATOM 1933 C C . ARG B 1 107 ? -3.195 -17.984 -4.266 1 96.06 107 ARG B C 1
ATOM 1935 O O . ARG B 1 107 ? -2.352 -18.484 -5.02 1 96.06 107 ARG B O 1
ATOM 1942 N N . ALA B 1 108 ? -3.123 -16.719 -3.857 1 96.62 108 ALA B N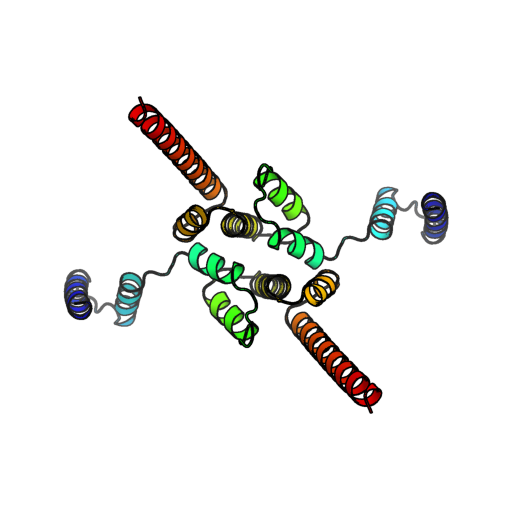 1
ATOM 1943 C CA . ALA B 1 108 ? -1.981 -15.867 -4.195 1 96.62 108 ALA B CA 1
ATOM 1944 C C . ALA B 1 108 ? -0.674 -16.5 -3.711 1 96.62 108 ALA B C 1
ATOM 1946 O O . ALA B 1 108 ? 0.308 -16.547 -4.457 1 96.62 108 ALA B O 1
ATOM 1947 N N . ILE B 1 109 ? -0.705 -17.031 -2.475 1 94.19 109 ILE B N 1
ATOM 1948 C CA . ILE B 1 109 ? 0.478 -17.656 -1.893 1 94.19 109 ILE B CA 1
ATOM 1949 C C . ILE B 1 109 ? 0.886 -18.859 -2.727 1 94.19 109 ILE B C 1
ATOM 1951 O O . ILE B 1 109 ? 2.061 -19.031 -3.062 1 94.19 109 ILE B O 1
ATOM 1955 N N . ASN B 1 110 ? -0.053 -19.609 -3.07 1 93.69 110 ASN B N 1
ATOM 1956 C CA . ASN B 1 110 ? 0.216 -20.828 -3.824 1 93.69 110 ASN B CA 1
ATOM 1957 C C . ASN B 1 110 ? 0.816 -20.516 -5.191 1 93.69 110 ASN B C 1
ATOM 1959 O O . ASN B 1 110 ? 1.787 -21.156 -5.605 1 93.69 110 ASN B O 1
ATOM 1963 N N . ILE B 1 111 ? 0.232 -19.594 -5.871 1 96.56 111 ILE B N 1
ATOM 1964 C CA . ILE B 1 111 ? 0.739 -19.203 -7.184 1 96.56 111 ILE B CA 1
ATOM 1965 C C . ILE B 1 111 ? 2.162 -18.672 -7.047 1 96.56 111 ILE B C 1
ATOM 1967 O O . ILE B 1 111 ? 3.049 -19.031 -7.824 1 96.56 111 ILE B O 1
ATOM 1971 N N . ALA B 1 112 ? 2.389 -17.812 -6.059 1 94.56 112 ALA B N 1
ATOM 1972 C CA . ALA B 1 112 ? 3.705 -17.219 -5.848 1 94.56 112 ALA B CA 1
ATOM 1973 C C . ALA B 1 112 ? 4.754 -18.297 -5.582 1 94.56 112 ALA B C 1
ATOM 1975 O O . ALA B 1 112 ? 5.844 -18.266 -6.16 1 94.56 112 ALA B O 1
ATOM 1976 N N . ILE B 1 113 ? 4.43 -19.25 -4.734 1 92.25 113 ILE B N 1
ATOM 1977 C CA . ILE B 1 113 ? 5.348 -20.328 -4.379 1 92.25 113 ILE B CA 1
ATOM 1978 C C . ILE B 1 113 ? 5.676 -21.156 -5.621 1 92.25 113 ILE B C 1
ATOM 1980 O O . ILE B 1 113 ? 6.84 -21.484 -5.867 1 92.25 113 ILE B O 1
ATOM 1984 N N . ALA B 1 114 ? 4.699 -21.469 -6.344 1 93.5 114 ALA B N 1
ATOM 1985 C CA . ALA B 1 114 ? 4.887 -22.25 -7.562 1 93.5 114 ALA B CA 1
ATOM 1986 C C . ALA B 1 114 ? 5.797 -21.516 -8.547 1 93.5 114 ALA B C 1
ATOM 1988 O O . ALA B 1 114 ? 6.695 -22.125 -9.141 1 93.5 114 ALA B O 1
ATOM 1989 N N . MET B 1 115 ? 5.551 -20.266 -8.711 1 95.19 115 MET B N 1
ATOM 1990 C CA . MET B 1 115 ? 6.348 -19.484 -9.648 1 95.19 115 MET B CA 1
ATOM 1991 C C . MET B 1 115 ? 7.785 -19.344 -9.156 1 95.19 115 MET B C 1
ATOM 1993 O O . MET B 1 115 ? 8.727 -19.406 -9.953 1 95.19 115 MET B O 1
ATOM 1997 N N . GLU B 1 116 ? 7.988 -19.078 -7.887 1 91.44 116 GLU B N 1
ATOM 1998 C CA . GLU B 1 116 ? 9.336 -19 -7.324 1 91.44 116 GLU B CA 1
ATOM 1999 C C . GLU B 1 116 ? 10.086 -20.312 -7.512 1 91.44 116 GLU B C 1
ATOM 2001 O O . GLU B 1 116 ? 11.273 -20.312 -7.84 1 91.44 116 GLU B O 1
ATOM 2006 N N . LYS B 1 117 ? 9.391 -21.438 -7.277 1 90 117 LYS B N 1
ATOM 2007 C CA . LYS B 1 117 ? 9.984 -22.75 -7.469 1 90 117 LYS B CA 1
ATOM 2008 C C . LYS B 1 117 ? 10.383 -22.969 -8.93 1 90 117 LYS B C 1
ATOM 2010 O O . LYS B 1 117 ? 11.469 -23.484 -9.211 1 90 117 LYS B O 1
ATOM 2015 N N . ALA B 1 118 ? 9.523 -22.625 -9.812 1 92.62 118 ALA B N 1
ATOM 2016 C CA . ALA B 1 118 ? 9.797 -22.766 -11.242 1 92.62 118 ALA B CA 1
ATOM 2017 C C . ALA B 1 118 ? 11.008 -21.922 -11.648 1 92.62 118 ALA B C 1
ATOM 2019 O O . ALA B 1 118 ? 11.844 -22.375 -12.438 1 92.62 118 ALA B O 1
ATOM 2020 N N . ALA B 1 119 ? 11.055 -20.703 -11.156 1 89.5 119 ALA B N 1
ATOM 2021 C CA . ALA B 1 119 ? 12.18 -19.812 -11.461 1 89.5 119 ALA B CA 1
ATOM 2022 C C . ALA B 1 119 ? 13.492 -20.391 -10.945 1 89.5 119 ALA B C 1
ATOM 2024 O O . ALA B 1 119 ? 14.516 -20.344 -11.625 1 89.5 119 ALA B O 1
ATOM 2025 N N . ARG B 1 120 ? 13.445 -20.969 -9.805 1 86.69 120 ARG B N 1
ATOM 2026 C CA . ARG B 1 120 ? 14.633 -21.594 -9.219 1 86.69 120 ARG B CA 1
ATOM 2027 C C . ARG B 1 120 ? 15.086 -22.797 -10.031 1 86.69 120 ARG B C 1
ATOM 2029 O O . ARG B 1 120 ? 16.281 -23 -10.258 1 86.69 120 ARG B O 1
ATOM 2036 N N . ASP B 1 121 ? 14.18 -23.594 -10.422 1 88.38 121 ASP B N 1
ATOM 2037 C CA . ASP B 1 121 ? 14.477 -24.766 -11.234 1 88.38 121 ASP B CA 1
ATOM 2038 C C . ASP B 1 121 ? 15.094 -24.375 -12.57 1 88.38 121 ASP B C 1
ATOM 2040 O O . ASP B 1 121 ? 16.031 -25.016 -13.047 1 88.38 121 ASP B O 1
ATOM 2044 N N . ALA B 1 122 ? 14.578 -23.328 -13.125 1 87.44 122 ALA B N 1
ATOM 2045 C CA . ALA B 1 122 ? 15.094 -22.844 -14.398 1 87.44 122 ALA B CA 1
ATOM 2046 C C . ALA B 1 122 ? 16.531 -22.328 -14.25 1 87.44 122 ALA B C 1
ATOM 2048 O O . ALA B 1 122 ? 17.375 -22.578 -15.117 1 87.44 122 ALA B O 1
ATOM 2049 N N . ASP B 1 123 ? 16.766 -21.641 -13.211 1 85.75 123 ASP B N 1
ATOM 2050 C CA . ASP B 1 123 ? 18.109 -21.125 -12.945 1 85.75 123 ASP B CA 1
ATOM 2051 C C . ASP B 1 123 ? 19.094 -22.266 -12.75 1 85.75 123 ASP B C 1
ATOM 2053 O O . ASP B 1 123 ? 20.25 -22.172 -13.195 1 85.75 123 ASP B O 1
ATOM 2057 N N . GLU B 1 124 ? 18.672 -23.344 -12.125 1 85.81 124 GLU B N 1
ATOM 2058 C CA . GLU B 1 124 ? 19.516 -24.516 -11.891 1 85.81 124 GLU B CA 1
ATOM 2059 C C . GLU B 1 124 ? 19.828 -25.234 -13.195 1 85.81 124 GLU B C 1
ATOM 2061 O O . GLU B 1 124 ? 20.953 -25.703 -13.398 1 85.81 124 GLU B O 1
ATOM 2066 N N . LEU B 1 125 ? 18.922 -25.234 -14.039 1 86.38 125 LEU B N 1
ATOM 2067 C CA . LEU B 1 125 ? 19.109 -25.891 -15.336 1 86.38 125 LEU B CA 1
ATOM 2068 C C . LEU B 1 125 ? 20.078 -25.094 -16.203 1 86.38 125 LEU B C 1
ATOM 2070 O O . LEU B 1 125 ? 20.9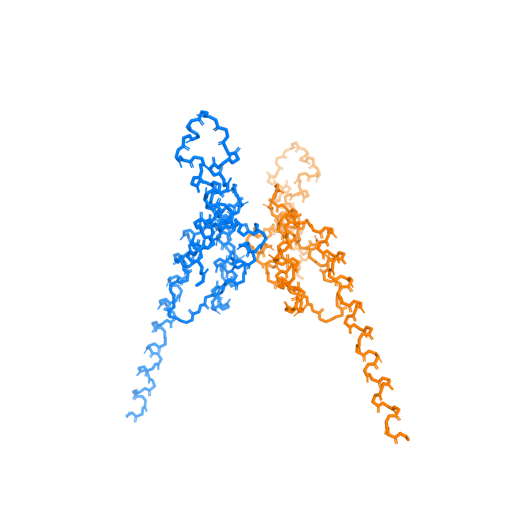06 -25.688 -16.906 1 86.38 125 LEU B O 1
ATOM 2074 N N . HIS B 1 126 ? 19.969 -23.844 -16.109 1 83.88 126 HIS B N 1
ATOM 2075 C CA . HIS B 1 126 ? 20.859 -22.984 -16.891 1 83.88 126 HIS B CA 1
ATOM 2076 C C . HIS B 1 126 ? 22.281 -23.062 -16.359 1 83.88 126 HIS B C 1
ATOM 2078 O O . HIS B 1 126 ? 23.234 -23.047 -17.156 1 83.88 126 HIS B O 1
ATOM 2084 N N . THR B 1 127 ? 22.453 -23.125 -15.117 1 79.75 127 THR B N 1
ATOM 2085 C CA . THR B 1 1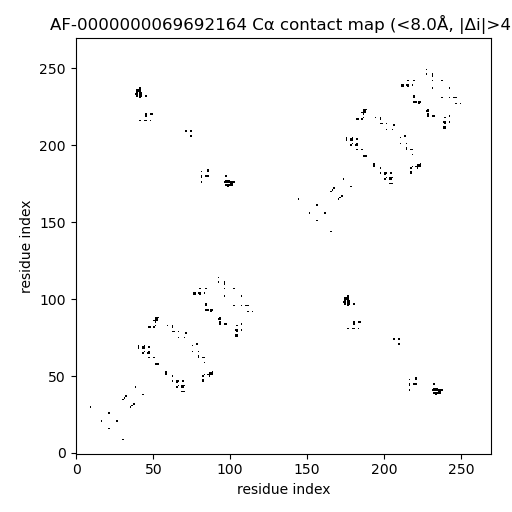27 ? 23.797 -23.219 -14.531 1 79.75 127 THR B CA 1
ATOM 2086 C C . THR B 1 127 ? 24.438 -24.562 -14.867 1 79.75 127 THR B C 1
ATOM 2088 O O . THR B 1 127 ? 25.641 -24.641 -15.102 1 79.75 127 THR B O 1
ATOM 2091 N N . MET B 1 128 ? 23.656 -25.594 -15.023 1 79.56 128 MET B N 1
ATOM 2092 C CA . MET B 1 128 ? 24.156 -26.922 -15.359 1 79.56 128 MET B CA 1
ATOM 2093 C C . MET B 1 128 ? 24.562 -26.984 -16.828 1 79.56 128 MET B C 1
ATOM 2095 O O . MET B 1 128 ? 25.531 -27.672 -17.172 1 79.56 128 MET B O 1
ATOM 2099 N N . SER B 1 129 ? 23.859 -26.297 -17.641 1 77.69 129 SER B N 1
ATOM 2100 C CA . SER B 1 129 ? 24.172 -26.312 -19.062 1 77.69 129 SER B CA 1
ATOM 2101 C C . SER B 1 129 ? 25.422 -25.516 -19.359 1 77.69 129 SER B C 1
ATOM 2103 O O . SER B 1 129 ? 26.203 -25.875 -20.25 1 77.69 129 SER B O 1
ATOM 2105 N N . ASP B 1 130 ? 25.594 -24.438 -18.734 1 75.06 130 ASP B N 1
ATOM 2106 C CA . ASP B 1 130 ? 26.797 -23.625 -18.938 1 75.06 130 ASP B CA 1
ATOM 2107 C C . ASP B 1 130 ? 28.047 -24.328 -18.438 1 75.06 130 ASP B C 1
ATOM 2109 O O . ASP B 1 130 ? 29.125 -24.172 -19.016 1 75.06 130 ASP B O 1
ATOM 2113 N N . SER B 1 131 ? 27.953 -25.062 -17.453 1 71.25 131 SER B N 1
ATOM 2114 C CA . SER B 1 131 ? 29.094 -25.797 -16.922 1 71.25 131 SER B CA 1
ATOM 2115 C C . SER B 1 131 ? 29.469 -26.969 -17.828 1 71.25 131 SER B C 1
ATOM 2117 O O . SER B 1 131 ? 30.625 -27.375 -17.891 1 71.25 131 SER B O 1
ATOM 2119 N N . LYS B 1 132 ? 28.641 -27.484 -18.594 1 67.56 132 LYS B N 1
ATOM 2120 C CA . LYS B 1 132 ? 28.969 -28.59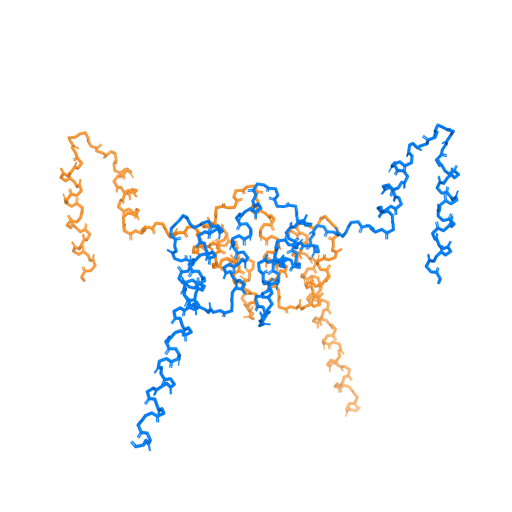4 -19.484 1 67.56 132 LYS B CA 1
ATOM 2121 C C . LYS B 1 132 ? 29.625 -28.078 -20.766 1 67.56 132 LYS B C 1
ATOM 2123 O O . LYS B 1 132 ? 30.359 -28.812 -21.422 1 67.56 132 LYS B O 1
ATOM 2128 N N . SER B 1 133 ? 29.312 -26.938 -21.203 1 62.5 133 SER B N 1
ATOM 2129 C CA . SER B 1 133 ? 29.891 -26.469 -22.469 1 62.5 133 SER B CA 1
ATOM 2130 C C . SER B 1 133 ? 31.375 -26.125 -22.297 1 62.5 133 SER B C 1
ATOM 2132 O O . SER B 1 133 ? 32.062 -25.859 -23.281 1 62.5 133 SER B O 1
ATOM 2134 N N . VAL B 1 134 ? 31.812 -25.969 -21.156 1 63.97 134 VAL B N 1
ATOM 2135 C CA . VAL B 1 134 ? 33.219 -25.594 -21 1 63.97 134 VAL B CA 1
ATOM 2136 C C . VAL B 1 134 ? 34.094 -26.844 -20.953 1 63.97 134 VAL B C 1
ATOM 2138 O O . VAL B 1 134 ? 35.312 -26.766 -20.969 1 63.97 134 VAL B O 1
ATOM 2141 N N . HIS B 1 135 ? 33.438 -28 -20.734 1 51.44 135 HIS B N 1
ATOM 2142 C CA . HIS B 1 135 ? 34.375 -29.125 -20.859 1 51.44 135 HIS B CA 1
ATOM 2143 C C . HIS B 1 135 ? 34.312 -29.734 -22.266 1 51.44 135 HIS B C 1
ATOM 2145 O O . HIS B 1 135 ? 33.25 -29.859 -22.844 1 51.44 135 HIS B O 1
#

Secondary structure (DSSP, 8-state):
-HHHHHHHHHHHHHHHS-SS---HHHHHHHHHHHHS----HHHHHHHHHH--PPTTS-HHHHHHHHHTTS--GGGHHHHHHHHHHHH-S-HHHHHHHHT-TT--HHHHHHHHHHHHHHHHHHHHHHHHHHHHTT-/-HHHHHHHHHHHHHHHS-SS---HHHHHHHHHHHHS----HHHHHHHHHH--PPTTS-HHHHHHHHHTTS--GGGHHHHHHHHHHHH-S-HHHHHHHHT-TT--HHHHHHHHHHHHHHHHHHHHHHHHHHHHTT-

Organism: Araneus ventricosus (NCBI:txid182803)